Protein AF-A0A1Z7M5C6-F1 (afdb_monomer_lite)

Structure (mmCIF, N/CA/C/O backbone):
data_AF-A0A1Z7M5C6-F1
#
_entry.id   AF-A0A1Z7M5C6-F1
#
loop_
_atom_site.group_PDB
_atom_site.id
_atom_site.type_symbol
_atom_site.label_atom_id
_atom_site.label_alt_id
_atom_site.label_comp_id
_atom_site.label_asym_id
_atom_site.label_entity_id
_atom_site.label_seq_i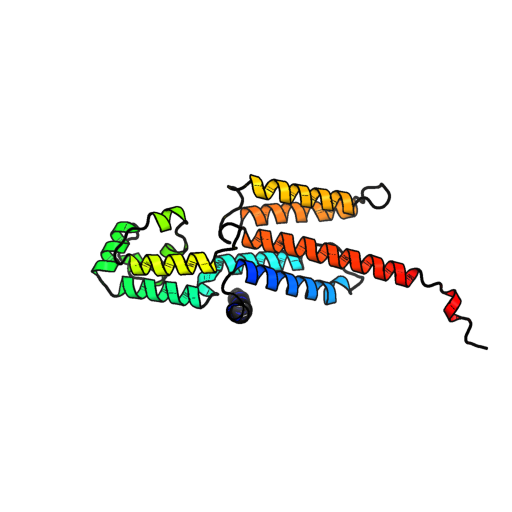d
_atom_site.pdbx_PDB_ins_code
_atom_site.Cartn_x
_atom_site.Cartn_y
_atom_site.Cartn_z
_atom_site.occupancy
_atom_site.B_iso_or_equiv
_atom_site.auth_seq_id
_atom_site.auth_comp_id
_atom_site.auth_asym_id
_atom_site.auth_atom_id
_atom_site.pdbx_PDB_model_num
ATOM 1 N N . MET A 1 1 ? 11.442 -13.466 10.222 1.00 58.78 1 MET A N 1
ATOM 2 C CA . MET A 1 1 ? 10.330 -12.507 10.420 1.00 58.78 1 MET A CA 1
ATOM 3 C C . MET A 1 1 ? 9.892 -11.900 9.091 1.00 58.78 1 MET A C 1
ATOM 5 O O . MET A 1 1 ? 8.740 -12.086 8.747 1.00 58.78 1 MET A O 1
ATOM 9 N N . VAL A 1 2 ? 10.805 -11.306 8.309 1.00 63.78 2 VAL A N 1
ATOM 10 C CA . VAL A 1 2 ? 10.559 -10.795 6.938 1.00 63.78 2 VAL A CA 1
ATOM 11 C C . VAL A 1 2 ? 9.878 -11.822 6.018 1.00 63.78 2 VAL A C 1
ATOM 13 O O . VAL A 1 2 ? 8.762 -11.578 5.585 1.00 63.78 2 VAL A O 1
ATOM 16 N N . ALA A 1 3 ? 10.446 -13.025 5.866 1.00 71.06 3 ALA A N 1
ATOM 17 C CA . ALA A 1 3 ? 9.867 -14.068 5.005 1.00 71.06 3 ALA A CA 1
ATOM 18 C C . ALA A 1 3 ? 8.433 -14.492 5.388 1.00 71.06 3 ALA A C 1
ATOM 20 O O . ALA A 1 3 ? 7.642 -14.849 4.526 1.00 71.06 3 ALA A O 1
ATOM 21 N N . ALA A 1 4 ? 8.075 -14.431 6.676 1.00 71.00 4 ALA A N 1
ATOM 22 C CA . ALA A 1 4 ? 6.722 -14.760 7.125 1.00 71.00 4 ALA A CA 1
ATOM 23 C C . ALA A 1 4 ? 5.718 -13.638 6.806 1.00 71.00 4 ALA A C 1
ATOM 25 O O . ALA A 1 4 ? 4.553 -13.917 6.537 1.00 71.00 4 ALA A O 1
ATOM 26 N N . LEU A 1 5 ? 6.165 -12.376 6.829 1.00 69.06 5 LEU A N 1
ATOM 27 C CA . LEU A 1 5 ? 5.345 -11.227 6.436 1.00 69.06 5 LEU A CA 1
ATOM 28 C C . LEU A 1 5 ? 5.143 -11.196 4.919 1.00 69.06 5 LEU A C 1
ATOM 30 O O . LEU A 1 5 ? 4.030 -10.910 4.485 1.00 69.06 5 LEU A O 1
ATOM 34 N N . ASP A 1 6 ? 6.185 -11.537 4.154 1.00 72.00 6 ASP A N 1
ATOM 35 C CA . ASP A 1 6 ? 6.122 -11.697 2.698 1.00 72.00 6 ASP A CA 1
ATOM 36 C C . ASP A 1 6 ? 5.131 -12.820 2.332 1.00 72.00 6 ASP A C 1
ATOM 38 O O . ASP A 1 6 ? 4.156 -12.571 1.630 1.00 72.00 6 ASP A O 1
ATOM 42 N N . GLN A 1 7 ? 5.276 -14.014 2.923 1.00 75.94 7 GLN A N 1
ATOM 43 C CA . GLN A 1 7 ? 4.388 -15.157 2.666 1.00 75.94 7 GLN A CA 1
ATOM 44 C C . GLN A 1 7 ? 2.920 -14.880 3.043 1.00 75.94 7 GLN A C 1
ATOM 46 O O . GLN A 1 7 ? 1.995 -15.303 2.342 1.00 75.94 7 GLN A O 1
ATOM 51 N N . ALA A 1 8 ? 2.682 -14.162 4.147 1.00 72.25 8 ALA A N 1
ATOM 52 C CA . ALA A 1 8 ? 1.339 -13.740 4.540 1.00 72.25 8 ALA A CA 1
ATOM 53 C C . ALA A 1 8 ? 0.750 -12.717 3.556 1.00 72.25 8 ALA A C 1
ATOM 55 O O . ALA A 1 8 ? -0.442 -12.775 3.250 1.00 72.25 8 ALA A O 1
ATOM 56 N N . GLY A 1 9 ? 1.577 -11.797 3.051 1.00 70.75 9 GLY A N 1
ATOM 57 C CA . GLY A 1 9 ? 1.195 -10.841 2.015 1.00 70.75 9 GLY A CA 1
ATOM 58 C C . GLY A 1 9 ? 0.806 -11.548 0.723 1.00 70.75 9 GLY A C 1
ATOM 59 O O . GLY A 1 9 ? -0.280 -11.304 0.206 1.00 70.75 9 GLY A O 1
ATOM 60 N N . GLU A 1 10 ? 1.647 -12.471 0.254 1.00 76.69 10 GLU A N 1
ATOM 61 C CA . GLU A 1 10 ? 1.431 -13.239 -0.978 1.00 76.69 10 GLU A CA 1
ATOM 62 C C . GLU A 1 10 ? 0.153 -14.070 -0.897 1.00 76.69 10 GLU A C 1
ATOM 64 O O . GLU A 1 10 ? -0.664 -14.047 -1.812 1.00 76.69 10 GLU A O 1
ATOM 69 N N . SER A 1 11 ? -0.074 -14.747 0.231 1.00 77.38 11 SER A N 1
ATOM 70 C CA . SER A 1 11 ? -1.271 -15.571 0.423 1.00 77.38 11 SER A CA 1
ATOM 71 C C . SER A 1 11 ? -2.549 -14.723 0.439 1.00 77.38 11 SER A C 1
ATOM 73 O O . SER A 1 11 ? -3.537 -15.062 -0.211 1.00 77.38 11 SER A O 1
ATOM 75 N N . CYS A 1 12 ? -2.543 -13.600 1.164 1.00 74.75 12 CYS A N 1
ATOM 76 C CA . CYS A 1 12 ? -3.706 -12.718 1.270 1.00 74.75 12 CYS A CA 1
ATOM 77 C C . CYS A 1 12 ? -4.007 -11.996 -0.047 1.00 74.75 12 CYS A C 1
ATOM 79 O O . CYS A 1 12 ? -5.161 -11.952 -0.475 1.00 74.75 12 CYS A O 1
ATOM 81 N N . LEU A 1 13 ? -2.985 -11.432 -0.694 1.00 73.06 13 LEU A N 1
ATOM 82 C CA . LEU A 1 13 ? -3.157 -10.715 -1.955 1.00 73.06 13 LEU A CA 1
ATOM 83 C C . LEU A 1 13 ? -3.397 -11.667 -3.125 1.00 73.06 13 LEU A C 1
ATOM 85 O O . LEU A 1 13 ? -4.175 -11.321 -4.003 1.00 73.06 13 LEU A O 1
ATOM 89 N N . GLY A 1 14 ? -2.829 -12.874 -3.115 1.00 71.19 14 GLY A N 1
ATOM 90 C CA . GLY A 1 14 ? -3.122 -13.916 -4.099 1.00 71.19 14 GLY A CA 1
ATOM 91 C C . GLY A 1 14 ? -4.578 -14.384 -4.045 1.00 71.19 14 GLY A C 1
ATOM 92 O O . GLY A 1 14 ? -5.222 -14.540 -5.075 1.00 71.19 14 GLY A O 1
ATOM 93 N N . LEU A 1 15 ? -5.160 -14.523 -2.850 1.00 73.31 15 LEU A N 1
ATOM 94 C CA . LEU A 1 15 ? -6.591 -14.827 -2.723 1.00 73.31 15 LEU A CA 1
ATOM 95 C C . LEU A 1 15 ? -7.476 -13.666 -3.202 1.00 73.31 15 LEU A C 1
ATOM 97 O O . LEU A 1 15 ? -8.520 -13.892 -3.813 1.00 73.31 15 LEU A O 1
ATOM 101 N N . LEU A 1 16 ? -7.070 -12.423 -2.930 1.00 72.44 16 LEU A N 1
ATOM 102 C CA . LEU A 1 16 ? -7.837 -11.231 -3.298 1.00 72.44 16 LEU A CA 1
ATOM 103 C C . LEU A 1 16 ? -7.642 -10.803 -4.759 1.00 72.44 16 LEU A C 1
ATOM 105 O O . LEU A 1 16 ? -8.538 -10.160 -5.309 1.00 72.44 16 LEU A O 1
ATOM 109 N N . SER A 1 17 ? -6.539 -11.178 -5.410 1.00 67.25 17 SER A N 1
ATOM 110 C CA . SER A 1 17 ? -6.277 -10.897 -6.829 1.00 67.25 17 SER A CA 1
ATOM 111 C C . SER A 1 17 ? -7.255 -11.630 -7.749 1.00 67.25 17 SER A C 1
ATOM 113 O O . SER A 1 17 ? -7.601 -11.114 -8.807 1.00 67.25 17 SER A O 1
ATOM 115 N N . HIS A 1 18 ? -7.811 -12.764 -7.305 1.00 67.19 18 HIS A N 1
ATOM 116 C CA . HIS A 1 18 ? -8.921 -13.438 -7.987 1.00 67.19 18 HIS A CA 1
ATOM 117 C C . HIS A 1 18 ? -10.231 -12.633 -7.980 1.00 67.19 18 HIS A C 1
ATOM 119 O O . HIS A 1 18 ? -11.113 -12.896 -8.796 1.00 67.19 18 HIS A O 1
ATOM 125 N N . ILE A 1 19 ? -10.379 -11.676 -7.058 1.00 65.00 19 ILE A N 1
ATOM 126 C CA . ILE A 1 19 ? -11.598 -10.874 -6.878 1.00 65.00 19 ILE A CA 1
ATOM 127 C C . ILE A 1 19 ? -11.414 -9.467 -7.460 1.00 65.00 19 ILE A C 1
ATOM 129 O O . ILE A 1 19 ? -12.328 -8.919 -8.073 1.00 65.00 19 ILE A O 1
ATOM 133 N N . THR A 1 20 ? -10.245 -8.856 -7.259 1.00 67.88 20 THR A N 1
ATOM 134 C CA . THR A 1 20 ? -9.936 -7.497 -7.718 1.00 67.88 20 THR A CA 1
ATOM 135 C C . THR A 1 20 ? -8.435 -7.314 -7.916 1.00 67.88 20 THR A C 1
ATOM 137 O O . THR A 1 20 ? -7.653 -7.645 -7.034 1.00 67.88 20 THR A O 1
ATOM 140 N N . ASP A 1 21 ? -8.021 -6.698 -9.023 1.00 68.62 21 ASP A N 1
ATOM 141 C CA . ASP A 1 21 ? -6.619 -6.305 -9.245 1.00 68.62 21 ASP A CA 1
ATOM 142 C C . ASP A 1 21 ? -6.260 -4.963 -8.582 1.00 68.62 21 ASP A C 1
ATOM 144 O O . ASP A 1 21 ? -5.101 -4.558 -8.555 1.00 68.62 21 ASP A O 1
ATOM 148 N N . ARG A 1 22 ? -7.256 -4.224 -8.073 1.00 76.31 22 ARG A N 1
ATOM 149 C CA . ARG A 1 22 ? -7.035 -2.895 -7.489 1.00 76.31 22 ARG A CA 1
ATOM 150 C C . ARG A 1 22 ? -6.585 -3.013 -6.042 1.00 76.31 22 ARG A C 1
ATOM 152 O O . ARG A 1 22 ? -7.400 -3.328 -5.169 1.00 76.31 22 ARG A O 1
ATOM 159 N N . MET A 1 23 ? -5.335 -2.643 -5.776 1.00 76.62 23 MET A N 1
ATOM 160 C CA . MET A 1 23 ? -4.721 -2.705 -4.445 1.00 76.62 23 MET A CA 1
ATOM 161 C C . MET A 1 23 ? -5.501 -1.931 -3.381 1.00 76.62 23 MET A C 1
ATOM 163 O O . MET A 1 23 ? -5.653 -2.413 -2.264 1.00 76.62 23 MET A O 1
ATOM 167 N N . GLY A 1 24 ? -6.074 -0.769 -3.714 1.00 75.38 24 GLY A N 1
ATOM 168 C CA . GLY A 1 24 ? -6.905 -0.020 -2.761 1.00 75.38 24 GLY A CA 1
ATOM 169 C C . GLY A 1 24 ? -8.134 -0.797 -2.282 1.00 75.38 24 GLY A C 1
ATOM 170 O O . GLY A 1 24 ? -8.492 -0.732 -1.107 1.00 75.38 24 GLY A O 1
ATOM 171 N N . LEU A 1 25 ? -8.758 -1.572 -3.174 1.00 78.75 25 LEU A N 1
ATOM 172 C CA . LEU A 1 25 ? -9.922 -2.389 -2.831 1.00 78.75 25 LEU A CA 1
ATOM 173 C C . LEU A 1 25 ? -9.504 -3.639 -2.051 1.00 78.75 25 LEU A C 1
ATOM 175 O O . LEU A 1 25 ? -10.176 -4.001 -1.090 1.00 78.75 25 LEU A O 1
ATOM 179 N N . GLN A 1 26 ? -8.368 -4.245 -2.408 1.00 82.12 26 GLN A N 1
ATOM 180 C CA . GLN A 1 26 ? -7.785 -5.348 -1.642 1.00 82.12 26 GLN A CA 1
ATOM 181 C C . GLN A 1 26 ? -7.469 -4.916 -0.202 1.00 82.12 26 GLN A C 1
ATOM 183 O O . GLN A 1 26 ? -7.877 -5.597 0.736 1.00 82.12 26 GLN A O 1
ATOM 188 N N . ILE A 1 27 ? -6.836 -3.748 -0.017 1.00 83.69 27 ILE A N 1
ATOM 189 C CA . ILE A 1 27 ? -6.571 -3.163 1.306 1.00 83.69 27 ILE A CA 1
ATOM 190 C C . ILE A 1 27 ? -7.885 -2.948 2.062 1.00 83.69 27 ILE A C 1
ATOM 192 O O . ILE A 1 27 ? -8.003 -3.396 3.196 1.00 83.69 27 ILE A O 1
ATOM 196 N N . ALA A 1 28 ? -8.898 -2.336 1.439 1.00 81.62 28 ALA A N 1
ATOM 197 C CA . ALA A 1 28 ? -10.180 -2.081 2.096 1.00 81.62 28 ALA A CA 1
ATOM 198 C C . ALA A 1 28 ? -10.887 -3.368 2.566 1.00 81.62 28 ALA A C 1
ATOM 200 O O . ALA A 1 28 ? -11.373 -3.426 3.698 1.00 81.62 28 ALA A O 1
ATOM 201 N N . VAL A 1 29 ? -10.917 -4.412 1.728 1.00 84.75 29 VAL A N 1
ATOM 202 C CA . VAL A 1 29 ? -11.501 -5.717 2.081 1.00 84.75 29 VAL A CA 1
ATOM 203 C C . VAL A 1 29 ? -10.716 -6.369 3.216 1.00 84.75 29 VAL A C 1
ATOM 205 O O . VAL A 1 29 ? -11.310 -6.823 4.195 1.00 84.75 29 VAL A O 1
ATOM 208 N N . LEU A 1 30 ? -9.386 -6.372 3.124 1.00 86.31 30 LEU A N 1
ATOM 209 C CA . LEU A 1 30 ? -8.523 -6.955 4.144 1.00 86.31 30 LEU A CA 1
ATOM 210 C C . LEU A 1 30 ? -8.693 -6.243 5.495 1.00 86.31 30 LEU A C 1
ATOM 212 O O . LEU A 1 30 ? -8.835 -6.894 6.530 1.00 86.31 30 LEU A O 1
ATOM 216 N N . THR A 1 31 ? -8.751 -4.911 5.478 1.00 86.12 31 THR A N 1
ATOM 217 C CA . THR A 1 31 ? -9.026 -4.086 6.654 1.00 86.12 31 THR A CA 1
ATOM 218 C C . THR A 1 31 ? -10.385 -4.414 7.272 1.00 86.12 31 THR A C 1
ATOM 220 O O . THR A 1 31 ? -10.480 -4.540 8.493 1.00 86.12 31 THR A O 1
ATOM 223 N N . ALA A 1 32 ? -11.431 -4.597 6.460 1.00 84.69 32 ALA A N 1
ATOM 224 C CA . ALA A 1 32 ? -12.764 -4.932 6.956 1.00 84.69 32 ALA A CA 1
ATOM 225 C C . ALA A 1 32 ? -12.808 -6.309 7.638 1.00 84.69 32 ALA A C 1
ATOM 227 O O . ALA A 1 32 ? -13.352 -6.441 8.737 1.00 84.69 32 ALA A O 1
ATOM 228 N N . VAL A 1 33 ? -12.187 -7.322 7.023 1.00 86.62 33 VAL A N 1
ATOM 229 C CA . VAL A 1 33 ? -12.071 -8.671 7.602 1.00 86.62 33 VAL A CA 1
ATOM 230 C C . VAL A 1 33 ? -11.269 -8.630 8.901 1.00 86.62 33 VAL A C 1
ATOM 232 O O . VAL A 1 33 ? -11.681 -9.214 9.905 1.00 86.62 33 VAL A O 1
ATOM 235 N N . PHE A 1 34 ? -10.155 -7.900 8.920 1.00 87.19 34 PHE A N 1
ATOM 236 C CA . PHE A 1 34 ? -9.329 -7.759 10.112 1.00 87.19 34 PHE A CA 1
ATOM 237 C C . PHE A 1 34 ? -10.079 -7.066 11.260 1.00 87.19 34 PHE A C 1
ATOM 239 O O . PHE A 1 34 ? -10.097 -7.582 12.378 1.00 87.19 34 PHE A O 1
ATOM 246 N N . ALA A 1 35 ? -10.763 -5.950 10.988 1.00 83.31 35 ALA A N 1
ATOM 247 C CA . ALA A 1 35 ? -11.569 -5.244 11.984 1.00 83.31 35 ALA A CA 1
ATOM 248 C C . ALA A 1 35 ? -12.662 -6.150 12.576 1.00 83.31 35 ALA A C 1
ATOM 250 O O . ALA A 1 35 ? -12.885 -6.157 13.791 1.00 83.31 35 ALA A O 1
ATOM 251 N N . LEU A 1 36 ? -13.303 -6.975 11.739 1.00 85.12 36 LEU A N 1
ATOM 252 C CA . LEU A 1 36 ? -14.275 -7.967 12.192 1.00 85.12 36 LEU A CA 1
ATOM 253 C C . LEU A 1 36 ? -13.630 -8.990 13.141 1.00 85.12 36 LEU A C 1
ATOM 255 O O . LEU A 1 36 ? -14.166 -9.234 14.224 1.00 85.12 36 LEU A O 1
ATOM 259 N N . LEU A 1 37 ? -12.465 -9.544 12.795 1.00 85.38 37 LEU A N 1
ATOM 260 C CA . LEU A 1 37 ? -11.748 -10.507 13.640 1.00 85.38 37 LEU A CA 1
ATOM 261 C C . LEU A 1 37 ? -11.344 -9.909 14.992 1.00 85.38 37 LEU A C 1
ATOM 263 O O . LEU A 1 37 ? -11.552 -10.544 16.032 1.00 85.38 37 LEU A O 1
ATOM 267 N N . VAL A 1 38 ? -10.825 -8.678 15.001 1.00 83.75 38 VAL A N 1
ATOM 268 C CA . VAL A 1 38 ? -10.497 -7.942 16.233 1.00 83.75 38 VAL A CA 1
ATOM 269 C C . VAL A 1 38 ? -11.751 -7.749 17.091 1.00 83.75 38 VAL A C 1
ATOM 271 O O . VAL A 1 38 ? -11.715 -7.982 18.304 1.00 83.75 38 VAL A O 1
ATOM 274 N N . SER A 1 39 ? -12.887 -7.412 16.473 1.00 79.12 39 SER A N 1
ATOM 275 C CA . SER A 1 39 ? -14.152 -7.222 17.191 1.00 79.12 39 SER A CA 1
ATOM 276 C C . SER A 1 39 ? -14.671 -8.502 17.862 1.00 79.12 39 SER A C 1
ATOM 278 O O . SER A 1 39 ? -15.148 -8.463 19.005 1.00 79.12 39 SER A O 1
ATOM 280 N N . LEU A 1 40 ? -14.525 -9.646 17.185 1.00 81.12 40 LEU A N 1
ATOM 281 C CA . LEU A 1 40 ? -14.993 -10.949 17.656 1.00 81.12 40 LEU A CA 1
ATOM 282 C C . LEU A 1 40 ? -14.100 -11.528 18.763 1.00 81.12 40 LEU A C 1
ATOM 284 O O . LEU A 1 40 ? -14.606 -12.217 19.655 1.00 81.12 40 LEU A O 1
ATOM 288 N N . THR A 1 41 ? -12.799 -11.228 18.730 1.00 80.50 41 THR A N 1
ATOM 289 C CA . THR A 1 41 ? -11.783 -11.790 19.636 1.00 80.50 41 THR A CA 1
ATOM 290 C C . THR A 1 41 ? -11.431 -10.832 20.779 1.00 80.50 41 THR A C 1
ATOM 292 O O . THR A 1 41 ? -11.886 -11.009 21.911 1.00 80.50 41 THR A O 1
ATOM 295 N N . LEU A 1 42 ? -10.651 -9.789 20.485 1.00 71.56 42 LEU A N 1
ATOM 296 C CA . LEU A 1 42 ? -10.031 -8.871 21.443 1.00 71.56 42 LEU A CA 1
ATOM 297 C C . LEU A 1 42 ? -11.062 -8.082 22.243 1.00 71.56 42 LEU A C 1
ATOM 299 O O . LEU A 1 42 ? -11.002 -8.051 23.472 1.00 71.56 42 LEU A O 1
ATOM 303 N N . TYR A 1 43 ? -12.065 -7.507 21.578 1.00 69.62 43 TYR A N 1
ATOM 304 C CA . TYR A 1 43 ? -13.075 -6.709 22.279 1.00 69.62 43 TYR A CA 1
ATOM 305 C C . TYR A 1 43 ? -14.032 -7.545 23.133 1.00 69.62 43 TYR A C 1
ATOM 307 O O . TYR A 1 43 ? -14.795 -6.988 23.931 1.00 69.62 43 TYR A O 1
ATOM 315 N N . ARG A 1 44 ? -14.000 -8.882 23.006 1.00 68.88 44 ARG A N 1
ATOM 316 C CA . ARG A 1 44 ? -14.770 -9.804 23.852 1.00 68.88 44 ARG A CA 1
ATOM 317 C C . ARG A 1 44 ? -14.150 -10.028 25.221 1.00 68.88 44 ARG A C 1
ATOM 319 O O . ARG A 1 44 ? -14.868 -10.398 26.148 1.00 68.88 44 ARG A O 1
ATOM 326 N N . ILE A 1 45 ? -12.864 -9.743 25.362 1.00 70.38 45 ILE A N 1
ATOM 327 C CA . ILE A 1 45 ? -12.128 -9.946 26.598 1.00 70.38 45 ILE A CA 1
ATOM 328 C C . ILE A 1 45 ? -12.257 -8.674 27.459 1.00 70.38 45 ILE A C 1
ATOM 330 O O . ILE A 1 45 ? -11.793 -7.608 27.058 1.00 70.38 45 ILE A O 1
ATOM 334 N N . PRO A 1 46 ? -12.850 -8.749 28.666 1.00 61.28 46 PRO A N 1
ATOM 335 C CA . PRO A 1 46 ? -13.125 -7.574 29.503 1.00 61.28 46 PRO A CA 1
ATOM 336 C C . PRO A 1 46 ? -11.866 -6.869 30.034 1.00 61.28 46 PRO A C 1
ATOM 338 O O . PRO A 1 46 ? -11.966 -5.764 30.555 1.00 61.28 46 PRO A O 1
ATOM 341 N N . ARG A 1 47 ? -10.695 -7.505 29.912 1.00 61.97 47 ARG A N 1
ATOM 342 C CA . ARG A 1 47 ? -9.414 -7.018 30.439 1.00 61.97 47 ARG A CA 1
ATOM 343 C C . ARG A 1 47 ? -8.692 -6.043 29.503 1.00 61.97 47 ARG A C 1
ATOM 345 O O . ARG A 1 47 ? -7.812 -5.327 29.970 1.00 61.97 47 ARG A O 1
ATOM 352 N N . TYR A 1 48 ? -9.037 -6.012 28.214 1.00 60.47 48 TYR A N 1
ATOM 353 C CA . TYR A 1 48 ? -8.375 -5.133 27.249 1.00 60.47 48 TYR A CA 1
ATOM 354 C C . TYR A 1 48 ? -9.090 -3.783 27.117 1.00 60.47 48 TYR A C 1
ATOM 356 O O . TYR A 1 48 ? -10.323 -3.725 27.196 1.00 60.47 48 TYR A O 1
ATOM 364 N N . PRO A 1 49 ? -8.335 -2.687 26.904 1.00 59.81 49 PRO A N 1
ATOM 365 C CA . PRO A 1 49 ? -8.921 -1.375 26.681 1.00 59.81 49 PRO A CA 1
ATOM 366 C C . PRO A 1 49 ? -9.791 -1.397 25.419 1.00 59.81 49 PRO A C 1
ATOM 368 O O . PRO A 1 49 ? -9.348 -1.773 24.336 1.00 59.81 49 PRO A O 1
ATOM 371 N N . LYS A 1 50 ? -11.051 -0.983 25.571 1.00 67.19 50 LYS A N 1
ATOM 372 C CA . LYS A 1 50 ? -12.033 -0.855 24.485 1.00 67.19 50 LYS A CA 1
ATOM 373 C C . LYS A 1 50 ? -11.850 0.481 23.764 1.00 67.19 50 LYS A C 1
ATOM 375 O O . LYS A 1 50 ? -12.721 1.345 23.832 1.00 67.19 50 LYS A O 1
ATOM 380 N N . ALA A 1 51 ? -10.684 0.663 23.158 1.00 67.50 51 ALA A N 1
ATOM 381 C CA . ALA A 1 51 ? -10.373 1.813 22.323 1.00 67.50 51 ALA A CA 1
ATOM 382 C C . ALA A 1 51 ? -10.238 1.357 20.868 1.00 67.50 51 ALA A C 1
ATOM 384 O O . ALA A 1 51 ? -9.687 0.284 20.600 1.00 67.50 51 ALA A O 1
ATOM 385 N N . ALA A 1 52 ? -10.754 2.171 19.950 1.00 69.38 52 ALA A N 1
ATOM 386 C CA . ALA A 1 52 ? -10.469 2.017 18.531 1.00 69.38 52 ALA A CA 1
ATOM 387 C C . ALA A 1 52 ? -8.983 2.295 18.273 1.00 69.38 52 ALA A C 1
ATOM 389 O O . ALA A 1 52 ? -8.350 3.025 19.033 1.00 69.38 52 ALA A O 1
ATOM 390 N N . LEU A 1 53 ? -8.447 1.720 17.203 1.00 72.25 53 LEU A N 1
ATOM 391 C CA . LEU A 1 53 ? -7.059 1.816 16.776 1.00 72.25 53 LEU A CA 1
ATOM 392 C C . LEU A 1 53 ? -6.067 1.395 17.872 1.00 72.25 53 LEU A C 1
ATOM 394 O O . LEU A 1 53 ? -5.172 2.144 18.267 1.00 72.25 53 LEU A O 1
ATOM 398 N N . GLY A 1 54 ? -6.250 0.183 18.395 1.00 79.00 54 GLY A N 1
ATOM 399 C CA . GLY A 1 54 ? -5.346 -0.388 19.391 1.00 79.00 54 GLY A CA 1
ATOM 400 C C . GLY A 1 54 ? -3.965 -0.754 18.819 1.00 79.00 54 GLY A C 1
ATOM 401 O O . GLY A 1 54 ? -3.756 -0.714 17.606 1.00 79.00 54 GLY A O 1
ATOM 402 N N . PRO A 1 55 ? -3.021 -1.204 19.668 1.00 80.62 55 PRO A N 1
ATOM 403 C CA . PRO A 1 55 ? -1.675 -1.596 19.235 1.00 80.62 55 PRO A CA 1
ATOM 404 C C . PRO A 1 55 ? -1.670 -2.675 18.142 1.00 80.62 55 PRO A C 1
ATOM 406 O O . PRO A 1 55 ? -0.834 -2.653 17.246 1.00 80.62 55 PRO A O 1
ATOM 409 N N . VAL A 1 56 ? -2.631 -3.603 18.194 1.00 84.44 56 VAL A N 1
ATOM 410 C CA . VAL A 1 56 ? -2.785 -4.679 17.201 1.00 84.44 56 VAL A CA 1
ATOM 411 C C . VAL A 1 56 ? -3.215 -4.109 15.843 1.00 84.44 56 VAL A C 1
ATOM 413 O O . VAL A 1 56 ? -2.665 -4.489 14.813 1.00 84.44 56 VAL A O 1
ATOM 416 N N . SER A 1 57 ? -4.134 -3.143 15.839 1.00 84.25 57 SER A N 1
ATOM 417 C CA . SER A 1 57 ? -4.606 -2.448 14.636 1.00 84.25 57 SER A CA 1
ATOM 418 C C . SER A 1 57 ? -3.515 -1.555 14.032 1.00 84.25 57 SER A C 1
ATOM 420 O O . SER A 1 57 ? -3.344 -1.526 12.815 1.00 84.25 57 SER A O 1
ATOM 422 N N . MET A 1 58 ? -2.713 -0.889 14.873 1.00 85.00 58 MET A N 1
ATOM 423 C CA . MET A 1 58 ? -1.528 -0.139 14.433 1.00 85.00 58 MET A CA 1
ATOM 424 C C . MET A 1 58 ? -0.472 -1.059 13.802 1.00 85.00 58 MET A C 1
ATOM 426 O O . MET A 1 58 ? 0.066 -0.739 12.744 1.00 85.00 58 MET A O 1
ATOM 430 N N . ALA A 1 59 ? -0.204 -2.223 14.405 1.00 86.94 59 ALA A N 1
ATOM 431 C CA . ALA A 1 59 ? 0.727 -3.207 13.851 1.00 86.94 59 ALA A CA 1
ATOM 432 C C . ALA A 1 59 ? 0.260 -3.737 12.486 1.00 86.94 59 ALA A C 1
ATOM 434 O O . ALA A 1 59 ? 1.067 -3.869 11.567 1.00 86.94 59 ALA A O 1
ATOM 435 N N . PHE A 1 60 ? -1.043 -3.976 12.323 1.00 86.44 60 PHE A N 1
ATOM 436 C CA . PHE A 1 60 ? -1.617 -4.358 11.035 1.00 86.44 60 PHE A CA 1
ATOM 437 C C . PHE A 1 60 ? -1.467 -3.254 9.981 1.00 86.44 60 PHE A C 1
ATOM 439 O O . PHE A 1 60 ? -1.066 -3.543 8.859 1.00 86.44 60 PHE A O 1
ATOM 446 N N . ALA A 1 61 ? -1.698 -1.986 10.334 1.00 86.50 61 ALA A N 1
ATOM 447 C CA . ALA A 1 61 ? -1.483 -0.871 9.411 1.00 86.50 61 ALA A CA 1
ATOM 448 C C . ALA A 1 61 ? -0.013 -0.743 8.963 1.00 86.50 61 ALA A C 1
ATOM 450 O O . ALA A 1 61 ? 0.249 -0.479 7.791 1.00 86.50 61 ALA A O 1
ATOM 451 N N . LEU A 1 62 ? 0.949 -0.982 9.864 1.00 86.81 62 LEU A N 1
ATOM 452 C CA . LEU A 1 62 ? 2.375 -1.041 9.512 1.00 86.81 62 LEU A CA 1
ATOM 453 C C . LEU A 1 62 ? 2.696 -2.226 8.592 1.00 86.81 62 LEU A C 1
ATOM 455 O O . LEU A 1 62 ? 3.501 -2.094 7.675 1.00 86.81 62 LEU A O 1
ATOM 459 N N . TRP A 1 63 ? 2.050 -3.374 8.796 1.00 87.31 63 TRP A N 1
ATOM 460 C CA . TRP A 1 63 ? 2.184 -4.505 7.881 1.00 87.31 63 TRP A CA 1
ATOM 461 C C . TRP A 1 63 ? 1.571 -4.209 6.503 1.00 87.31 63 TRP A C 1
ATOM 463 O O . TRP A 1 63 ? 2.178 -4.538 5.490 1.00 87.31 63 TRP A O 1
ATOM 473 N N . VAL A 1 64 ? 0.431 -3.512 6.430 1.00 84.81 64 VAL A N 1
ATOM 474 C CA . VAL A 1 64 ? -0.131 -3.049 5.148 1.00 84.81 64 VAL A CA 1
ATOM 475 C C . VAL A 1 64 ? 0.844 -2.107 4.441 1.00 84.81 64 VAL A C 1
ATOM 477 O O . VAL A 1 64 ? 1.073 -2.267 3.246 1.00 84.81 64 VAL A O 1
ATOM 480 N N . GLN A 1 65 ? 1.473 -1.176 5.164 1.00 85.38 65 GLN A N 1
ATOM 481 C CA . GLN A 1 65 ? 2.516 -0.316 4.599 1.00 85.38 65 GLN A CA 1
ATOM 482 C C . GLN A 1 65 ? 3.682 -1.127 4.027 1.00 85.38 65 GLN A C 1
ATOM 484 O O . GLN A 1 65 ? 4.126 -0.872 2.911 1.00 85.38 65 GLN A O 1
ATOM 489 N N . TYR A 1 66 ? 4.141 -2.132 4.767 1.00 83.38 66 TYR A N 1
ATOM 490 C CA . TYR A 1 66 ? 5.194 -3.032 4.315 1.00 83.38 66 TYR A CA 1
ATOM 491 C C . TYR A 1 66 ? 4.818 -3.770 3.018 1.00 83.38 66 TYR A C 1
ATOM 493 O O . TYR A 1 66 ? 5.617 -3.842 2.085 1.00 83.38 66 TYR A O 1
ATOM 501 N N . VAL A 1 67 ? 3.582 -4.268 2.927 1.00 81.56 67 VAL A N 1
ATOM 502 C CA . VAL A 1 67 ? 3.058 -4.927 1.721 1.00 81.56 67 VAL A CA 1
ATOM 503 C C . VAL A 1 67 ? 2.947 -3.951 0.545 1.00 81.56 67 VAL A C 1
ATOM 505 O O . VAL A 1 67 ? 3.218 -4.338 -0.588 1.00 81.56 67 VAL A O 1
ATOM 508 N N . ILE A 1 68 ? 2.598 -2.685 0.791 1.00 79.88 68 ILE A N 1
ATOM 509 C CA . ILE A 1 68 ? 2.575 -1.639 -0.243 1.00 79.88 68 ILE A CA 1
ATOM 510 C C . ILE A 1 68 ? 3.990 -1.376 -0.770 1.00 79.88 68 ILE A C 1
ATOM 512 O O . ILE A 1 68 ? 4.190 -1.379 -1.980 1.00 79.88 68 ILE A O 1
ATOM 516 N N . GLU A 1 69 ? 4.981 -1.210 0.106 1.00 78.88 69 GLU A N 1
ATOM 517 C CA . GLU A 1 69 ? 6.380 -0.989 -0.300 1.00 78.88 69 GLU A CA 1
ATOM 518 C C . GLU A 1 69 ? 6.953 -2.178 -1.087 1.00 78.88 69 GLU A C 1
ATOM 520 O O . GLU A 1 69 ? 7.775 -2.001 -1.986 1.00 78.88 69 GLU A O 1
ATOM 525 N N . ARG A 1 70 ? 6.487 -3.397 -0.788 1.00 74.44 70 ARG A N 1
ATOM 526 C CA . ARG A 1 70 ? 6.898 -4.641 -1.459 1.00 74.44 70 ARG A CA 1
ATOM 527 C C . ARG A 1 70 ? 5.905 -5.163 -2.489 1.00 74.44 70 ARG A C 1
ATOM 529 O O . ARG A 1 70 ? 6.040 -6.291 -2.961 1.00 74.44 70 ARG A O 1
ATOM 536 N N . MET A 1 71 ? 4.969 -4.334 -2.934 1.00 73.00 71 MET A N 1
ATOM 537 C CA . MET A 1 71 ? 3.943 -4.719 -3.901 1.00 73.00 71 MET A CA 1
ATOM 538 C C . MET A 1 71 ? 4.481 -5.417 -5.177 1.00 73.00 71 MET A C 1
ATOM 540 O O . MET A 1 71 ? 3.809 -6.341 -5.630 1.00 73.00 71 MET A O 1
ATOM 544 N N . PRO A 1 72 ? 5.664 -5.096 -5.760 1.00 65.81 72 PRO A N 1
ATOM 545 C CA . PRO A 1 72 ? 6.165 -5.801 -6.950 1.00 65.81 72 PRO A CA 1
ATOM 546 C C . PRO A 1 72 ? 6.753 -7.185 -6.664 1.00 65.81 72 PRO A C 1
ATOM 548 O O . PRO A 1 72 ? 6.997 -7.933 -7.606 1.00 65.81 72 PRO A O 1
ATOM 551 N N . MET A 1 73 ? 6.978 -7.533 -5.398 1.00 65.31 73 MET A N 1
ATOM 552 C CA . MET A 1 73 ? 7.324 -8.896 -4.980 1.00 65.31 73 MET A CA 1
ATOM 553 C C . MET A 1 73 ? 6.071 -9.695 -4.615 1.00 65.31 73 MET A C 1
ATOM 555 O O . MET A 1 73 ? 6.016 -10.887 -4.872 1.00 65.31 73 MET A O 1
ATOM 559 N N . VAL A 1 74 ? 5.048 -9.030 -4.070 1.00 64.94 74 VAL A N 1
ATOM 560 C CA . VAL A 1 74 ? 3.856 -9.699 -3.530 1.00 64.94 74 VAL A CA 1
ATOM 561 C C . VAL A 1 74 ? 2.731 -9.853 -4.569 1.00 64.94 74 VAL A C 1
ATOM 563 O O . VAL A 1 74 ? 1.928 -10.779 -4.485 1.00 64.94 74 VAL A O 1
ATOM 566 N N . HIS A 1 75 ? 2.646 -8.964 -5.565 1.00 72.00 75 HIS A N 1
ATOM 567 C CA . HIS A 1 75 ? 1.590 -8.997 -6.580 1.00 72.00 75 HIS A CA 1
ATOM 568 C C . HIS A 1 75 ? 2.064 -9.684 -7.869 1.00 72.00 75 HIS A C 1
ATOM 570 O O . HIS A 1 75 ? 2.720 -9.065 -8.709 1.00 72.00 75 HIS A O 1
ATOM 576 N N . GLU A 1 76 ? 1.646 -10.934 -8.078 1.00 72.25 76 GLU A N 1
ATOM 577 C CA . GLU A 1 76 ? 2.105 -11.812 -9.169 1.00 72.25 76 GLU A CA 1
ATOM 578 C C . GLU A 1 76 ? 2.045 -11.162 -10.561 1.00 72.25 76 GLU A C 1
ATOM 580 O O . GLU A 1 76 ? 3.034 -11.150 -11.287 1.00 72.25 76 GLU A O 1
ATOM 585 N N . ARG A 1 77 ? 0.920 -10.536 -10.934 1.00 75.19 77 ARG A N 1
ATOM 586 C CA . ARG A 1 77 ? 0.793 -9.890 -12.258 1.00 75.19 77 ARG A CA 1
ATOM 587 C C . ARG A 1 77 ? 1.745 -8.712 -12.452 1.00 75.19 77 ARG A C 1
ATOM 589 O O . ARG A 1 77 ? 2.217 -8.489 -13.563 1.00 75.19 77 ARG A O 1
ATOM 596 N N . MET A 1 78 ? 2.018 -7.955 -11.390 1.00 77.88 78 MET A N 1
ATOM 597 C CA . MET A 1 78 ? 2.937 -6.822 -11.461 1.00 77.88 78 MET A CA 1
ATOM 598 C C . MET A 1 78 ? 4.379 -7.314 -11.503 1.00 77.88 78 MET A C 1
ATOM 600 O O . MET A 1 78 ? 5.164 -6.809 -12.301 1.00 77.88 78 MET A O 1
ATOM 604 N N . HIS A 1 79 ? 4.692 -8.337 -10.705 1.00 81.19 79 HIS A N 1
ATOM 605 C CA . HIS A 1 79 ? 5.967 -9.036 -10.751 1.00 81.19 79 HIS A CA 1
ATOM 606 C C . HIS A 1 79 ? 6.250 -9.573 -12.158 1.00 81.19 79 HIS A C 1
ATOM 608 O O . HIS A 1 79 ? 7.278 -9.252 -12.744 1.00 81.19 79 HIS A O 1
ATOM 614 N N . LEU A 1 80 ? 5.297 -10.306 -12.743 1.00 81.56 80 LEU A N 1
ATOM 615 C CA . LEU A 1 80 ? 5.406 -10.877 -14.082 1.00 81.56 80 LEU A CA 1
ATOM 616 C C . LEU A 1 80 ? 5.580 -9.792 -15.150 1.00 81.56 80 LEU A C 1
ATOM 618 O O . LEU A 1 80 ? 6.448 -9.918 -16.011 1.00 81.56 80 LEU A O 1
ATOM 622 N N . ALA A 1 81 ? 4.792 -8.714 -15.095 1.00 79.94 81 ALA A N 1
ATOM 623 C CA . ALA A 1 81 ? 4.891 -7.618 -16.057 1.00 79.94 81 ALA A CA 1
ATOM 624 C C . ALA A 1 81 ? 6.260 -6.919 -15.992 1.00 79.94 81 ALA A C 1
ATOM 626 O O . ALA A 1 81 ? 6.864 -6.649 -17.034 1.00 79.94 81 ALA A O 1
ATOM 627 N N . LEU A 1 82 ? 6.775 -6.669 -14.784 1.00 82.00 82 LEU A N 1
ATOM 628 C CA . LEU A 1 82 ? 8.090 -6.061 -14.573 1.00 82.00 82 LEU A CA 1
ATOM 629 C C . LEU A 1 82 ? 9.224 -6.998 -14.990 1.00 82.00 82 LEU A C 1
ATOM 631 O O . LEU A 1 82 ? 10.112 -6.568 -15.718 1.00 82.00 82 LEU A O 1
ATOM 635 N N . ALA A 1 83 ? 9.171 -8.270 -14.591 1.00 83.50 83 ALA A N 1
ATOM 636 C CA . ALA A 1 83 ? 10.172 -9.273 -14.942 1.00 83.50 83 ALA A CA 1
ATOM 637 C C . ALA A 1 83 ? 10.227 -9.508 -16.457 1.00 83.50 83 ALA A C 1
ATOM 639 O O . ALA A 1 83 ? 11.307 -9.548 -17.039 1.00 83.50 83 ALA A O 1
ATOM 640 N N . THR A 1 84 ? 9.068 -9.582 -17.117 1.00 84.50 84 THR A N 1
ATOM 641 C CA . THR A 1 84 ? 8.984 -9.743 -18.577 1.00 84.50 84 THR A CA 1
ATOM 642 C C . THR A 1 84 ? 9.540 -8.516 -19.293 1.00 84.50 84 THR A C 1
ATOM 644 O O . THR A 1 84 ? 10.334 -8.649 -20.220 1.00 84.50 84 THR A O 1
ATOM 647 N N . THR A 1 85 ? 9.176 -7.311 -18.844 1.00 82.62 85 THR A N 1
ATOM 648 C CA . THR A 1 85 ? 9.673 -6.063 -19.443 1.00 82.62 85 THR A CA 1
ATOM 649 C C . THR A 1 85 ? 11.182 -5.921 -19.260 1.00 82.62 85 THR A C 1
ATOM 651 O O . THR A 1 85 ? 11.891 -5.631 -20.220 1.00 82.62 85 THR A O 1
ATOM 654 N N . ALA A 1 86 ? 11.688 -6.188 -18.055 1.00 83.50 86 ALA A N 1
ATOM 655 C CA . ALA A 1 86 ? 13.116 -6.168 -17.767 1.00 83.50 86 ALA A CA 1
ATOM 656 C C . ALA A 1 86 ? 13.879 -7.224 -18.581 1.00 83.50 86 ALA A C 1
ATOM 658 O O . ALA A 1 86 ? 14.928 -6.915 -19.140 1.00 83.50 86 ALA A O 1
ATOM 659 N N . GLY A 1 87 ? 13.325 -8.432 -18.718 1.00 83.25 87 GLY A N 1
ATOM 660 C CA . GLY A 1 87 ? 13.902 -9.496 -19.539 1.00 83.25 87 GLY A CA 1
ATOM 661 C C . GLY A 1 87 ? 13.973 -9.133 -21.024 1.00 83.25 87 GLY A C 1
ATOM 662 O O . GLY A 1 87 ? 14.998 -9.369 -21.656 1.00 83.25 87 GLY A O 1
ATOM 663 N N . ILE A 1 88 ? 12.935 -8.498 -21.579 1.00 84.44 88 ILE A N 1
ATOM 664 C CA . ILE A 1 88 ? 12.933 -8.029 -22.978 1.00 84.44 88 ILE A CA 1
ATOM 665 C C . ILE A 1 88 ? 13.980 -6.928 -23.199 1.00 84.44 88 ILE A C 1
ATOM 667 O O . ILE A 1 88 ? 14.673 -6.943 -24.214 1.00 84.44 88 ILE A O 1
ATOM 671 N N . ILE A 1 89 ? 14.114 -5.989 -22.256 1.00 83.56 89 ILE A N 1
ATOM 672 C CA . ILE A 1 89 ? 15.126 -4.922 -22.325 1.00 83.56 89 ILE A CA 1
ATOM 673 C C . ILE A 1 89 ? 16.533 -5.520 -22.271 1.00 83.56 89 ILE A C 1
ATOM 675 O O . ILE A 1 89 ? 17.388 -5.130 -23.055 1.00 83.56 89 ILE A O 1
ATOM 679 N N . GLN A 1 90 ? 16.765 -6.485 -21.380 1.00 84.69 90 GLN A N 1
ATOM 680 C CA . GLN A 1 90 ? 18.064 -7.138 -21.225 1.00 84.69 90 GLN A CA 1
ATOM 681 C C . GLN A 1 90 ? 18.433 -8.014 -22.434 1.00 84.69 90 GLN A C 1
ATOM 683 O O . GLN A 1 90 ? 19.605 -8.111 -22.784 1.00 84.69 90 GLN A O 1
ATOM 688 N N . ALA A 1 91 ? 17.450 -8.651 -23.074 1.00 85.31 91 ALA A N 1
ATOM 689 C CA . ALA A 1 91 ? 17.675 -9.566 -24.193 1.00 85.31 91 ALA A CA 1
ATOM 690 C C . ALA A 1 91 ? 18.039 -8.867 -25.517 1.00 85.31 91 ALA A C 1
ATOM 692 O O . ALA A 1 91 ? 18.479 -9.538 -26.449 1.00 85.31 91 ALA A O 1
ATOM 693 N N . SER A 1 92 ? 17.847 -7.549 -25.622 1.00 84.88 92 SER A N 1
ATOM 694 C CA . SER A 1 92 ? 18.115 -6.771 -26.834 1.00 84.88 92 SER A CA 1
ATOM 695 C C . SER A 1 92 ? 19.113 -5.655 -26.546 1.00 84.88 92 SER A C 1
ATOM 697 O O . SER A 1 92 ? 18.830 -4.750 -25.760 1.00 84.88 92 SER A O 1
ATOM 699 N N . GLU A 1 93 ? 20.268 -5.685 -27.215 1.00 84.19 93 GLU A N 1
ATOM 700 C CA . GLU A 1 93 ? 21.319 -4.670 -27.054 1.00 84.19 93 GLU A CA 1
ATOM 701 C C . GLU A 1 93 ? 20.808 -3.258 -27.380 1.00 84.19 93 GLU A C 1
ATOM 703 O O . GLU A 1 93 ? 21.097 -2.310 -26.648 1.00 84.19 93 GLU A O 1
ATOM 708 N N . ASP A 1 94 ? 19.966 -3.124 -28.408 1.00 85.44 94 ASP A N 1
ATOM 709 C CA . ASP A 1 94 ? 19.380 -1.844 -28.819 1.00 85.44 94 ASP A CA 1
ATOM 710 C C . ASP A 1 94 ? 18.420 -1.277 -27.761 1.00 85.44 94 ASP A C 1
ATOM 712 O O . ASP A 1 94 ? 18.383 -0.065 -27.511 1.00 85.44 94 ASP A O 1
ATOM 716 N N . TYR A 1 95 ? 17.639 -2.146 -27.110 1.00 83.19 95 TYR A N 1
ATOM 717 C CA . TY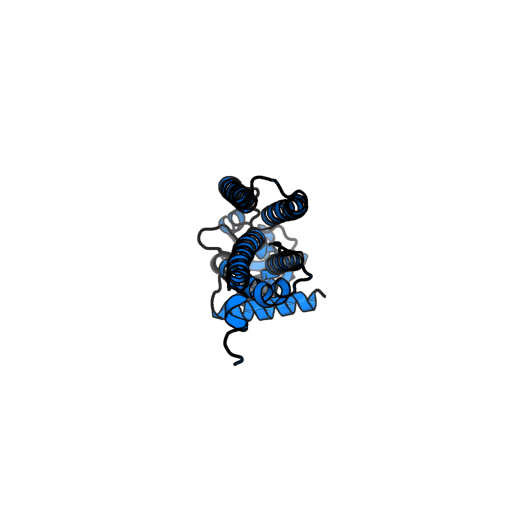R A 1 95 ? 16.705 -1.742 -26.056 1.00 83.19 95 TYR A CA 1
ATOM 718 C C . TYR A 1 95 ? 17.437 -1.414 -24.761 1.00 83.19 95 TYR A C 1
ATOM 720 O O . TYR A 1 95 ? 17.110 -0.418 -24.114 1.00 83.19 95 TYR A O 1
ATOM 728 N N . LEU A 1 96 ? 18.466 -2.189 -24.418 1.00 84.25 96 LEU A N 1
ATOM 729 C CA . LEU A 1 96 ? 19.321 -1.918 -23.272 1.00 84.25 96 LEU A CA 1
ATOM 730 C C . LEU A 1 96 ? 20.076 -0.594 -23.438 1.00 84.25 96 LEU A C 1
ATOM 732 O O . LEU A 1 96 ? 20.079 0.225 -22.520 1.00 84.25 96 LEU A O 1
ATOM 736 N N . ALA A 1 97 ? 20.657 -0.336 -24.613 1.00 84.31 97 ALA A N 1
ATOM 737 C CA . ALA A 1 97 ? 21.344 0.920 -24.911 1.00 84.31 97 ALA A CA 1
ATOM 738 C C . ALA A 1 97 ? 20.389 2.123 -24.832 1.00 84.31 97 ALA A C 1
ATOM 740 O O . ALA A 1 97 ? 20.713 3.147 -24.221 1.00 84.31 97 ALA A O 1
ATOM 741 N N . SER A 1 98 ? 19.178 1.975 -25.377 1.00 82.75 98 SER A N 1
ATOM 742 C CA . SER A 1 98 ? 18.124 2.993 -25.295 1.00 82.75 98 SER A CA 1
ATOM 743 C C . SER A 1 98 ? 17.679 3.246 -23.848 1.00 82.75 98 SER A C 1
ATOM 745 O O . SER A 1 98 ? 17.496 4.398 -23.443 1.00 82.75 98 SER A O 1
ATOM 747 N N . PHE A 1 99 ? 17.543 2.186 -23.045 1.00 84.31 99 PHE A N 1
ATOM 748 C CA . PHE A 1 99 ? 17.190 2.271 -21.630 1.00 84.31 99 PHE A CA 1
ATOM 749 C C . PHE A 1 99 ? 18.294 2.942 -20.806 1.00 84.31 99 PHE A C 1
ATOM 751 O O . PHE A 1 99 ? 18.000 3.848 -20.031 1.00 84.31 99 PHE A O 1
ATOM 758 N N . VAL A 1 100 ? 19.559 2.559 -20.987 1.00 85.94 100 VAL A N 1
ATOM 759 C CA . VAL A 1 100 ? 20.723 3.162 -20.309 1.00 85.94 100 VAL A CA 1
ATOM 760 C C . VAL A 1 100 ? 20.833 4.649 -20.639 1.00 85.94 100 VAL A C 1
ATOM 762 O O . VAL A 1 100 ? 20.978 5.476 -19.739 1.00 85.94 100 VAL A O 1
ATOM 765 N N . SER A 1 101 ? 20.673 5.007 -21.917 1.00 85.12 101 SER A N 1
ATOM 766 C CA . SER A 1 101 ? 20.701 6.401 -22.367 1.00 85.12 101 SER A CA 1
ATOM 767 C C . SER A 1 101 ? 19.600 7.251 -21.722 1.00 85.12 101 SER A C 1
ATOM 769 O O . SER A 1 101 ? 19.843 8.406 -21.374 1.00 85.12 101 SER A O 1
ATOM 771 N N . ARG A 1 102 ? 18.397 6.688 -21.529 1.00 83.81 102 ARG A N 1
ATOM 772 C CA . ARG A 1 102 ? 17.252 7.418 -20.963 1.00 83.81 102 ARG A CA 1
ATOM 773 C C . ARG A 1 102 ? 17.218 7.427 -19.435 1.00 83.81 102 ARG A C 1
ATOM 775 O O . ARG A 1 102 ? 16.839 8.439 -18.855 1.00 83.81 102 ARG A O 1
ATOM 782 N N . SER A 1 103 ? 17.561 6.311 -18.800 1.00 80.56 103 SER A N 1
ATOM 783 C CA . SER A 1 103 ? 17.513 6.139 -17.342 1.00 80.56 103 SER A CA 1
ATOM 784 C C . SER A 1 103 ? 18.703 6.773 -16.628 1.00 80.56 103 SER A C 1
ATOM 786 O O . SER A 1 103 ? 18.600 7.091 -15.447 1.00 80.56 103 SER A O 1
ATOM 788 N N . GLY A 1 104 ? 19.838 6.938 -17.318 1.00 79.06 104 GLY A N 1
ATOM 789 C CA . GLY A 1 104 ? 21.091 7.367 -16.698 1.00 79.06 104 GLY A CA 1
ATOM 790 C C . GLY A 1 104 ? 21.711 6.310 -15.776 1.00 79.06 104 GLY A C 1
ATOM 791 O O . GLY A 1 104 ? 22.722 6.585 -15.130 1.00 79.06 104 GLY A O 1
ATOM 792 N N . ILE A 1 105 ? 21.137 5.102 -15.711 1.00 81.56 105 ILE A N 1
ATOM 793 C CA . ILE A 1 105 ? 21.715 3.975 -14.980 1.00 81.56 105 ILE A CA 1
ATOM 794 C C . ILE A 1 105 ? 22.922 3.467 -15.770 1.00 81.56 105 ILE A C 1
ATOM 796 O O . ILE A 1 105 ? 22.827 3.218 -16.968 1.00 81.56 105 ILE A O 1
ATOM 800 N N . GLY A 1 106 ? 24.063 3.285 -15.103 1.00 75.62 106 GLY A N 1
ATOM 801 C CA . GLY A 1 106 ? 25.259 2.735 -15.743 1.00 75.62 106 GLY A CA 1
ATOM 802 C C . GLY A 1 106 ? 25.006 1.344 -16.337 1.00 75.62 106 GLY A C 1
ATOM 803 O O . GLY A 1 106 ? 24.309 0.527 -15.737 1.00 75.62 106 GLY A O 1
ATOM 804 N N . ALA A 1 107 ? 25.618 1.047 -17.487 1.00 72.94 107 ALA A N 1
ATOM 805 C CA . ALA A 1 107 ? 25.403 -0.204 -18.224 1.00 72.94 107 ALA A CA 1
ATOM 806 C C . ALA A 1 107 ? 25.605 -1.475 -17.371 1.00 72.94 107 ALA A C 1
ATOM 808 O O . ALA A 1 107 ? 24.866 -2.441 -17.524 1.00 72.94 107 ALA A O 1
ATOM 809 N N . ALA A 1 108 ? 26.542 -1.454 -16.415 1.00 72.00 108 ALA A N 1
ATOM 810 C CA . ALA A 1 108 ? 26.768 -2.564 -15.486 1.00 72.00 108 ALA A CA 1
ATOM 811 C C . ALA A 1 108 ? 25.579 -2.822 -14.540 1.00 72.00 108 ALA A C 1
ATOM 813 O O . ALA A 1 108 ? 25.283 -3.970 -14.228 1.00 72.00 108 ALA A O 1
ATOM 814 N N . ALA A 1 109 ? 24.878 -1.771 -14.105 1.00 71.75 109 ALA A N 1
ATOM 815 C CA . ALA A 1 109 ? 23.693 -1.892 -13.257 1.00 71.75 109 ALA A CA 1
ATOM 816 C C . ALA A 1 109 ? 22.437 -2.231 -14.074 1.00 71.75 109 ALA A C 1
ATOM 818 O O . ALA A 1 109 ? 21.587 -2.974 -13.592 1.00 71.75 109 ALA A O 1
ATOM 819 N N . ALA A 1 110 ? 22.349 -1.750 -15.319 1.00 72.50 110 ALA A N 1
ATOM 820 C CA . ALA A 1 110 ? 21.291 -2.120 -16.260 1.00 72.50 110 ALA A CA 1
ATOM 821 C C . ALA A 1 110 ? 21.430 -3.561 -16.792 1.00 72.50 110 ALA A C 1
ATOM 823 O O . ALA A 1 110 ? 20.473 -4.107 -17.326 1.00 72.50 110 ALA A O 1
ATOM 824 N N . GLY A 1 111 ? 22.590 -4.203 -16.618 1.00 68.75 111 GLY A N 1
ATOM 825 C CA . GLY A 1 111 ? 22.787 -5.621 -16.934 1.00 68.75 111 GLY A CA 1
ATOM 826 C C . GLY A 1 111 ? 22.032 -6.587 -16.011 1.00 68.75 111 GLY A C 1
ATOM 827 O O . GLY A 1 111 ? 21.974 -7.777 -16.314 1.00 68.75 111 GLY A O 1
ATOM 828 N N . ASP A 1 112 ? 21.447 -6.096 -14.914 1.00 79.25 112 ASP A N 1
ATOM 829 C CA . ASP A 1 112 ? 20.600 -6.867 -14.004 1.00 79.25 112 ASP A CA 1
ATOM 830 C C . ASP A 1 112 ? 19.118 -6.497 -14.186 1.00 79.25 112 ASP A C 1
ATOM 832 O O . ASP A 1 112 ? 18.696 -5.359 -13.949 1.00 79.25 112 ASP A O 1
ATOM 836 N N . SER A 1 113 ? 18.312 -7.493 -14.560 1.00 76.81 113 SER A N 1
ATOM 837 C CA . SER A 1 113 ? 16.857 -7.374 -14.701 1.00 76.81 113 SER A CA 1
ATOM 838 C C . SER A 1 113 ? 16.163 -6.831 -13.442 1.00 76.81 113 SER A C 1
ATOM 840 O O . SER A 1 113 ? 15.185 -6.088 -13.556 1.00 76.81 113 SER A O 1
ATOM 842 N N . GLY A 1 114 ? 16.687 -7.119 -12.243 1.00 76.69 114 GLY A N 1
ATOM 843 C CA . GLY A 1 114 ? 16.133 -6.619 -10.984 1.00 76.69 114 GLY A CA 1
ATOM 844 C C . GLY A 1 114 ? 16.263 -5.101 -10.834 1.00 76.69 114 GLY A C 1
ATOM 845 O O . GLY A 1 114 ? 15.348 -4.438 -10.337 1.00 76.69 114 GLY A O 1
ATOM 846 N N . ASN A 1 115 ? 17.360 -4.527 -11.329 1.00 80.56 115 ASN A N 1
ATOM 847 C CA . ASN A 1 115 ? 17.600 -3.084 -11.296 1.00 80.56 115 ASN A CA 1
ATOM 848 C C . ASN A 1 115 ? 16.769 -2.340 -12.344 1.00 80.56 115 ASN A C 1
ATOM 850 O O . ASN A 1 115 ? 16.260 -1.256 -12.066 1.00 80.56 115 ASN A O 1
ATOM 854 N N . ILE A 1 116 ? 16.569 -2.938 -13.523 1.00 80.06 116 ILE A N 1
ATOM 855 C CA . ILE A 1 116 ? 15.649 -2.396 -14.532 1.00 80.06 116 ILE A CA 1
ATOM 856 C C . ILE A 1 116 ? 14.218 -2.377 -13.974 1.00 80.06 116 ILE A C 1
ATOM 858 O O . ILE A 1 116 ? 13.539 -1.351 -14.028 1.00 80.06 116 ILE A O 1
ATOM 862 N N . ALA A 1 117 ? 13.770 -3.495 -13.394 1.00 80.12 117 ALA A N 1
ATOM 863 C CA . ALA A 1 117 ? 12.436 -3.622 -12.817 1.00 80.12 117 ALA A CA 1
ATOM 864 C C . ALA A 1 117 ? 12.204 -2.642 -11.655 1.00 80.12 117 ALA A C 1
ATOM 866 O O . ALA A 1 117 ? 11.158 -1.995 -11.599 1.00 80.12 117 ALA A O 1
ATOM 867 N N . SER A 1 118 ? 13.174 -2.494 -10.746 1.00 80.19 118 SER A N 1
ATOM 868 C CA . SER A 1 118 ? 13.056 -1.563 -9.618 1.00 80.19 118 SER A CA 1
ATOM 869 C C . SER A 1 118 ? 13.006 -0.107 -10.083 1.00 80.19 118 SER A C 1
ATOM 871 O O . SER A 1 118 ? 12.163 0.655 -9.609 1.00 80.19 118 SER A O 1
ATOM 873 N N . PHE A 1 119 ? 13.830 0.268 -11.064 1.00 82.75 119 PHE A N 1
ATOM 874 C CA . PHE A 1 119 ? 13.815 1.610 -11.630 1.00 82.75 119 PHE A CA 1
ATOM 875 C C . PHE A 1 119 ? 12.463 1.933 -12.271 1.00 82.75 119 PHE A C 1
ATOM 877 O O . PHE A 1 119 ? 11.839 2.934 -11.924 1.00 82.75 119 PHE A O 1
ATOM 884 N N . LEU A 1 120 ? 11.966 1.052 -13.148 1.00 82.00 120 LEU A N 1
ATOM 885 C CA . LEU A 1 120 ? 10.671 1.234 -13.810 1.00 82.00 120 LEU A CA 1
ATOM 886 C C . LEU A 1 120 ? 9.513 1.303 -12.809 1.00 82.00 120 LEU A C 1
ATOM 888 O O . LEU A 1 120 ? 8.550 2.040 -13.025 1.00 82.00 120 LEU A O 1
ATOM 892 N N . TYR A 1 121 ? 9.617 0.575 -11.695 1.00 80.88 121 TYR A N 1
ATOM 893 C CA . TYR A 1 121 ? 8.633 0.611 -10.622 1.00 80.88 121 TYR A CA 1
ATOM 894 C C . TYR A 1 121 ? 8.578 1.984 -9.929 1.00 80.88 121 TYR A C 1
ATOM 896 O O . TYR A 1 121 ? 7.489 2.521 -9.714 1.00 80.88 121 TYR A O 1
ATOM 904 N N . TYR A 1 122 ? 9.716 2.578 -9.576 1.00 80.38 122 TYR A N 1
ATOM 905 C CA . TYR A 1 122 ? 9.739 3.813 -8.781 1.00 80.38 122 TYR A CA 1
ATOM 906 C C . TYR A 1 122 ? 9.575 5.110 -9.586 1.00 80.38 122 TYR A C 1
ATOM 908 O O . TYR A 1 122 ? 9.481 6.175 -8.977 1.00 80.38 122 TYR A O 1
ATOM 916 N N . LEU A 1 123 ? 9.449 5.036 -10.916 1.00 80.00 123 LEU A N 1
ATOM 917 C CA . LEU A 1 123 ? 9.108 6.198 -11.740 1.00 80.00 123 LEU A CA 1
ATOM 918 C C . LEU A 1 123 ? 7.793 6.839 -11.278 1.00 80.00 123 LEU A C 1
ATOM 920 O O . LEU A 1 123 ? 6.759 6.173 -11.130 1.00 80.00 123 LEU A O 1
ATOM 924 N N . THR A 1 124 ? 7.819 8.156 -11.086 1.00 72.75 124 THR A N 1
ATOM 925 C CA . THR A 1 124 ? 6.627 8.952 -10.783 1.00 72.75 124 THR A CA 1
ATOM 926 C C . THR A 1 124 ? 5.668 8.976 -11.974 1.00 72.75 124 THR A C 1
ATOM 928 O O . THR A 1 124 ? 6.063 8.738 -13.112 1.00 72.75 124 THR A O 1
ATOM 931 N N . SER A 1 125 ? 4.390 9.304 -11.747 1.00 69.50 125 SER A N 1
ATOM 932 C CA . SER A 1 125 ? 3.407 9.390 -12.842 1.00 69.50 125 SER A CA 1
ATOM 933 C C . SER A 1 125 ? 3.843 10.367 -13.944 1.00 69.50 125 SER A C 1
ATOM 935 O O . SER A 1 125 ? 3.724 10.051 -15.119 1.00 69.50 125 SER A O 1
ATOM 937 N N . ALA A 1 126 ? 4.433 11.507 -13.568 1.00 70.94 126 ALA A N 1
ATOM 938 C CA . ALA A 1 126 ? 4.937 12.489 -14.527 1.00 70.94 126 ALA A CA 1
ATOM 939 C C . ALA A 1 126 ? 6.138 11.964 -15.334 1.00 70.94 126 ALA A C 1
ATOM 941 O O . ALA A 1 126 ? 6.249 12.233 -16.528 1.00 70.94 126 ALA A O 1
ATOM 942 N N . GLU A 1 127 ? 7.028 11.195 -14.703 1.00 78.75 127 GLU A N 1
ATOM 943 C CA . GLU A 1 127 ? 8.165 10.578 -15.392 1.00 78.75 127 GLU A CA 1
ATOM 944 C C . GLU A 1 127 ? 7.729 9.431 -16.308 1.00 78.75 127 GLU A C 1
ATOM 946 O O . GLU A 1 127 ? 8.294 9.299 -17.392 1.00 78.75 127 GLU A O 1
ATOM 951 N N . ARG A 1 128 ? 6.707 8.650 -15.917 1.00 78.19 128 ARG A N 1
ATOM 952 C CA . ARG A 1 128 ? 6.089 7.619 -16.769 1.00 78.19 128 ARG A CA 1
ATOM 953 C C . ARG A 1 128 ? 5.462 8.234 -18.020 1.00 78.19 128 ARG A C 1
ATOM 955 O O . ARG A 1 128 ? 5.730 7.761 -19.120 1.00 78.19 128 ARG A O 1
ATOM 962 N N . ASP A 1 129 ? 4.718 9.329 -17.872 1.00 74.94 129 ASP A N 1
ATOM 963 C CA . ASP A 1 129 ? 4.108 10.047 -19.002 1.00 74.94 129 ASP A CA 1
ATOM 964 C C . ASP A 1 129 ? 5.165 10.677 -19.930 1.00 74.94 129 ASP A C 1
ATOM 966 O O . ASP A 1 129 ? 5.001 10.741 -21.152 1.00 74.94 129 ASP A O 1
ATOM 970 N N . ALA A 1 130 ? 6.288 11.121 -19.359 1.00 77.62 130 ALA A N 1
ATOM 971 C CA . ALA A 1 130 ? 7.430 11.655 -20.098 1.00 77.62 130 ALA A CA 1
ATOM 972 C C . ALA A 1 130 ? 8.381 10.564 -20.638 1.00 77.62 130 ALA A C 1
ATOM 974 O O . ALA A 1 130 ? 9.396 10.887 -21.276 1.00 77.62 130 ALA A O 1
ATOM 975 N N . TRP A 1 131 ? 8.098 9.280 -20.397 1.00 80.44 131 TRP A N 1
ATOM 976 C CA . TRP A 1 131 ? 8.967 8.176 -20.787 1.00 80.44 131 TRP A CA 1
ATOM 977 C C . TRP A 1 131 ? 8.778 7.820 -22.264 1.00 80.44 131 TRP A C 1
ATOM 979 O O . TRP A 1 131 ? 7.860 7.102 -22.655 1.00 80.44 131 TRP A O 1
ATOM 989 N N . LYS A 1 132 ? 9.679 8.326 -23.109 1.00 77.31 132 LYS A N 1
ATOM 990 C CA . LYS A 1 132 ? 9.724 8.026 -24.546 1.00 77.31 132 LYS A CA 1
ATOM 991 C C . LYS A 1 132 ? 11.009 7.266 -24.853 1.00 77.31 132 LYS A C 1
ATOM 993 O O . LYS A 1 132 ? 12.062 7.875 -25.024 1.00 77.31 132 LYS A O 1
ATOM 998 N N . CYS A 1 133 ? 10.924 5.940 -24.854 1.00 77.19 133 CYS A N 1
ATOM 999 C CA . CYS A 1 133 ? 12.037 5.029 -25.114 1.00 77.19 133 CYS A CA 1
ATOM 1000 C C . CYS A 1 133 ? 11.546 3.849 -25.966 1.00 77.19 133 CYS A C 1
ATOM 1002 O O . CYS A 1 133 ? 10.388 3.445 -25.846 1.00 77.19 133 CYS A O 1
ATOM 1004 N N . SER A 1 134 ? 12.406 3.311 -26.833 1.00 72.19 134 SER A N 1
ATOM 1005 C CA . SER A 1 134 ? 12.084 2.138 -27.652 1.00 72.19 134 SER A CA 1
ATOM 1006 C C . SER A 1 134 ? 12.239 0.847 -26.831 1.00 72.19 134 SER A C 1
ATOM 1008 O O . SER A 1 134 ? 13.238 0.732 -26.117 1.00 72.19 134 SER A O 1
ATOM 1010 N N . PRO A 1 135 ? 11.304 -0.122 -26.910 1.00 74.06 135 PRO A N 1
ATOM 1011 C CA . PRO A 1 135 ? 10.036 -0.090 -27.641 1.00 74.06 135 PRO A CA 1
ATOM 1012 C C . PRO A 1 135 ? 8.912 0.548 -26.805 1.00 74.06 135 PRO A C 1
ATOM 1014 O O . PRO A 1 135 ? 8.630 0.133 -25.681 1.00 74.06 135 PRO A O 1
ATOM 1017 N N . GLN A 1 136 ? 8.231 1.548 -27.366 1.00 78.81 136 GLN A N 1
ATOM 1018 C CA . GLN A 1 136 ? 7.271 2.374 -26.623 1.00 78.81 136 GLN A CA 1
ATOM 1019 C C . GLN A 1 136 ? 6.001 1.614 -26.210 1.00 78.81 136 GLN A C 1
ATOM 1021 O O . GLN A 1 136 ? 5.434 1.883 -25.147 1.00 78.81 136 GLN A O 1
ATOM 1026 N N . ASP A 1 137 ? 5.583 0.633 -27.007 1.00 80.12 137 ASP A N 1
ATOM 1027 C CA . ASP A 1 137 ? 4.417 -0.204 -26.713 1.00 80.12 137 ASP A CA 1
ATOM 1028 C C . ASP A 1 137 ? 4.628 -1.042 -25.445 1.00 80.12 137 ASP A C 1
ATOM 1030 O O . ASP A 1 137 ? 3.721 -1.156 -24.621 1.00 80.12 137 ASP A O 1
ATOM 1034 N N . LEU A 1 138 ? 5.847 -1.549 -25.228 1.00 79.06 138 LEU A N 1
ATOM 1035 C CA . LEU A 1 138 ? 6.205 -2.330 -24.041 1.00 79.06 138 LEU A CA 1
ATOM 1036 C C . LEU A 1 138 ? 6.034 -1.503 -22.761 1.00 79.06 138 LEU A C 1
ATOM 1038 O O . LEU A 1 138 ? 5.353 -1.927 -21.827 1.00 79.06 138 LEU A O 1
ATOM 1042 N N . TYR A 1 139 ? 6.595 -0.291 -22.745 1.00 78.75 139 TYR A N 1
ATOM 1043 C CA . TYR A 1 139 ? 6.478 0.618 -21.603 1.00 78.75 139 TYR A CA 1
ATOM 1044 C C . TYR A 1 139 ? 5.033 1.070 -21.384 1.00 78.75 139 TYR A C 1
ATOM 1046 O O . TYR A 1 139 ? 4.571 1.137 -20.248 1.00 78.75 139 TYR A O 1
ATOM 1054 N N . THR A 1 140 ? 4.287 1.311 -22.462 1.00 80.44 140 THR A N 1
ATOM 1055 C CA . THR A 1 140 ? 2.881 1.726 -22.390 1.00 80.44 140 THR A CA 1
ATOM 1056 C C . THR A 1 140 ? 2.007 0.630 -21.773 1.00 80.44 140 THR A C 1
ATOM 1058 O O . THR A 1 140 ? 1.176 0.908 -20.904 1.00 80.44 140 THR A O 1
ATOM 1061 N N . HIS A 1 141 ? 2.212 -0.631 -22.164 1.00 80.12 141 HIS A N 1
ATOM 1062 C CA . HIS A 1 141 ? 1.523 -1.776 -21.567 1.00 80.12 141 HIS A CA 1
ATOM 1063 C C . HIS A 1 141 ? 1.913 -1.994 -20.099 1.00 80.12 141 HIS A C 1
ATOM 1065 O O . HIS A 1 141 ? 1.029 -2.232 -19.267 1.00 80.12 141 HIS A O 1
ATOM 1071 N N . LEU A 1 142 ? 3.200 -1.863 -19.761 1.00 80.69 142 LEU A N 1
ATOM 1072 C CA . LEU A 1 142 ? 3.678 -1.961 -18.382 1.00 80.69 142 LEU A CA 1
ATOM 1073 C C . LEU A 1 142 ? 3.045 -0.879 -17.498 1.00 80.69 142 LEU A C 1
ATOM 1075 O O . LEU A 1 142 ? 2.434 -1.199 -16.478 1.00 80.69 142 LEU A O 1
ATOM 1079 N N . PHE A 1 143 ? 3.139 0.391 -17.896 1.00 81.44 143 PHE A N 1
ATOM 1080 C CA . PHE A 1 143 ? 2.646 1.511 -17.095 1.00 81.44 143 PHE A CA 1
ATOM 1081 C C . PHE A 1 143 ? 1.129 1.492 -16.950 1.00 81.44 143 PHE A C 1
ATOM 1083 O O . PHE A 1 143 ? 0.633 1.682 -15.844 1.00 81.44 143 PHE A O 1
ATOM 1090 N N . ARG A 1 144 ? 0.386 1.125 -18.002 1.00 79.06 144 ARG A N 1
ATOM 1091 C CA . ARG A 1 144 ? -1.066 0.931 -17.900 1.00 79.06 144 ARG A CA 1
ATOM 1092 C C . ARG A 1 144 ? -1.433 -0.169 -16.903 1.00 79.06 144 ARG A C 1
ATOM 1094 O O . ARG A 1 144 ? -2.388 -0.011 -16.147 1.00 79.06 144 ARG A O 1
ATOM 1101 N N . THR A 1 145 ? -0.681 -1.269 -16.888 1.00 75.69 145 THR A N 1
ATOM 1102 C CA . THR A 1 145 ? -0.890 -2.369 -15.933 1.00 75.69 145 THR A CA 1
ATOM 1103 C C . THR A 1 145 ? -0.568 -1.917 -14.508 1.00 75.69 145 THR A C 1
ATOM 1105 O O . THR A 1 145 ? -1.344 -2.167 -13.588 1.00 75.69 145 THR A O 1
ATOM 1108 N N . MET A 1 146 ? 0.530 -1.182 -14.318 1.00 75.56 146 MET A N 1
ATOM 1109 C CA . MET A 1 146 ? 0.900 -0.618 -13.019 1.00 75.56 146 MET A CA 1
ATOM 1110 C C . MET A 1 146 ? -0.136 0.386 -12.508 1.00 75.56 146 MET A C 1
ATOM 1112 O O . MET A 1 146 ? -0.520 0.308 -11.346 1.00 75.56 146 MET A O 1
ATOM 1116 N N . ASP A 1 147 ? -0.628 1.288 -13.356 1.00 74.06 147 ASP A N 1
ATOM 1117 C CA . ASP A 1 147 ? -1.636 2.285 -12.984 1.00 74.06 147 ASP A CA 1
ATOM 1118 C C . ASP A 1 147 ? -2.978 1.635 -12.621 1.00 74.06 147 ASP A C 1
ATOM 1120 O O . ASP A 1 147 ? -3.673 2.099 -11.718 1.00 74.06 147 ASP A O 1
ATOM 1124 N N . GLN A 1 148 ? -3.339 0.529 -13.275 1.00 74.06 148 GLN A N 1
ATOM 1125 C CA . GLN A 1 148 ? -4.530 -0.246 -12.924 1.00 74.06 148 GLN A CA 1
ATOM 1126 C C . GLN A 1 148 ? -4.400 -0.936 -11.562 1.00 74.06 148 GLN A C 1
ATOM 1128 O O . GLN A 1 148 ? -5.357 -0.914 -10.787 1.00 74.06 148 GLN A O 1
ATOM 1133 N N . ILE A 1 149 ? -3.232 -1.511 -11.262 1.00 72.75 149 ILE A N 1
ATOM 1134 C CA . ILE A 1 149 ? -2.978 -2.229 -10.002 1.00 72.75 149 ILE A CA 1
ATOM 1135 C C . ILE A 1 149 ? -2.841 -1.246 -8.833 1.00 72.75 149 ILE A C 1
ATOM 1137 O O . ILE A 1 149 ? -3.451 -1.420 -7.776 1.00 72.75 149 ILE A O 1
ATOM 1141 N N . ARG A 1 150 ? -2.086 -0.162 -9.037 1.00 71.81 150 ARG A N 1
ATOM 1142 C CA . ARG A 1 150 ? -1.856 0.896 -8.043 1.00 71.81 150 ARG A CA 1
ATOM 1143 C C . ARG A 1 150 ? -3.015 1.877 -7.901 1.00 71.81 150 ARG A C 1
ATOM 1145 O O . ARG A 1 150 ? -3.044 2.663 -6.956 1.00 71.81 150 ARG A O 1
ATOM 1152 N N . GLY A 1 151 ? -3.952 1.878 -8.842 1.00 63.50 151 GLY A N 1
ATOM 1153 C CA . GLY A 1 151 ? -5.073 2.804 -8.857 1.00 63.50 151 GLY A CA 1
ATOM 1154 C C . GLY A 1 151 ? -6.088 2.515 -7.750 1.00 63.50 151 GLY A C 1
ATOM 1155 O O . GLY A 1 151 ? -6.615 1.409 -7.633 1.00 63.50 151 GLY A O 1
ATOM 1156 N N . MET A 1 152 ? -6.446 3.550 -6.984 1.00 61.75 152 MET A N 1
ATOM 1157 C CA . MET A 1 152 ? -7.537 3.513 -5.996 1.00 61.75 152 MET A CA 1
ATOM 1158 C C . MET A 1 152 ? -8.862 4.081 -6.534 1.00 61.75 152 MET A C 1
ATOM 1160 O O . MET A 1 152 ? -9.746 4.470 -5.772 1.00 61.75 152 MET A O 1
ATOM 1164 N N . GLY A 1 153 ? -9.032 4.131 -7.859 1.00 60.38 153 GLY A N 1
ATOM 1165 C CA . GLY A 1 153 ? -10.215 4.714 -8.494 1.00 60.38 153 GLY A CA 1
ATOM 1166 C C . GLY A 1 153 ? -10.212 6.242 -8.417 1.00 60.38 153 GLY A C 1
ATOM 1167 O O . GLY A 1 153 ? -9.524 6.880 -9.203 1.00 60.38 153 GLY A O 1
ATOM 1168 N N . ILE A 1 154 ? -11.000 6.818 -7.501 1.00 52.56 154 ILE A N 1
ATOM 1169 C CA . ILE A 1 154 ? -11.162 8.281 -7.333 1.00 52.56 154 ILE A CA 1
ATOM 1170 C C . ILE A 1 154 ? -9.980 8.896 -6.555 1.00 52.56 154 ILE A C 1
ATOM 1172 O O . ILE A 1 154 ? -9.738 10.099 -6.638 1.00 52.56 154 ILE A O 1
ATOM 1176 N N . PHE A 1 155 ? -9.220 8.080 -5.817 1.00 53.53 155 PHE A N 1
ATOM 1177 C CA . PHE A 1 155 ? -8.046 8.528 -5.066 1.00 53.53 155 PHE A CA 1
ATOM 1178 C C . PHE A 1 155 ? -6.741 8.341 -5.863 1.00 53.53 155 PHE A C 1
ATOM 1180 O O . PHE A 1 155 ? -6.655 7.416 -6.678 1.00 53.53 155 PHE A O 1
ATOM 1187 N N . PRO A 1 156 ? -5.713 9.183 -5.622 1.00 56.75 156 PRO A N 1
ATOM 1188 C CA . PRO A 1 156 ? -4.384 9.008 -6.209 1.00 56.75 156 PRO A CA 1
ATOM 1189 C C . PRO A 1 156 ? -3.730 7.666 -5.829 1.00 56.75 156 PRO A C 1
ATOM 1191 O O . PRO A 1 156 ? -4.197 6.963 -4.936 1.00 56.75 156 PRO A O 1
ATOM 1194 N N . ASP A 1 157 ? -2.655 7.315 -6.542 1.00 67.25 157 ASP A N 1
ATOM 1195 C CA . ASP A 1 157 ? -1.853 6.088 -6.377 1.00 67.25 157 ASP A CA 1
ATOM 1196 C C . ASP A 1 157 ? -1.588 5.744 -4.894 1.00 67.25 157 ASP A C 1
ATOM 1198 O O . ASP A 1 157 ? -1.227 6.619 -4.105 1.00 67.25 157 ASP A O 1
ATOM 1202 N N . VAL A 1 158 ? -1.732 4.460 -4.537 1.00 64.50 158 VAL A N 1
ATOM 1203 C CA . VAL A 1 158 ? -1.513 3.900 -3.185 1.00 64.50 158 VAL A CA 1
ATOM 1204 C C . VAL A 1 158 ? -0.181 4.346 -2.566 1.00 64.50 158 VAL A C 1
ATOM 1206 O O . VAL A 1 158 ? -0.109 4.512 -1.348 1.00 64.50 158 VAL A O 1
ATOM 1209 N N . HIS A 1 159 ? 0.847 4.578 -3.388 1.00 65.69 159 HIS A N 1
ATOM 1210 C CA . HIS A 1 159 ? 2.187 4.983 -2.949 1.00 65.69 159 HIS A CA 1
ATOM 1211 C C . HIS A 1 159 ? 2.356 6.484 -2.715 1.00 65.69 159 HIS A C 1
ATOM 1213 O O . HIS A 1 159 ? 3.345 6.896 -2.110 1.00 65.69 159 HIS A O 1
ATOM 1219 N N . LYS A 1 160 ? 1.453 7.330 -3.222 1.00 68.75 160 LYS A N 1
ATOM 1220 C CA . LYS A 1 160 ? 1.629 8.778 -3.090 1.00 68.75 160 LYS A CA 1
ATOM 1221 C C . LYS A 1 160 ? 1.454 9.187 -1.631 1.00 68.75 160 LYS A C 1
ATOM 1223 O O . LYS A 1 160 ? 0.499 8.788 -0.967 1.00 68.75 160 LYS A O 1
ATOM 1228 N N . SER A 1 161 ? 2.380 10.009 -1.148 1.00 61.62 161 SER A N 1
ATOM 1229 C CA . SER A 1 161 ? 2.218 10.704 0.125 1.00 61.62 161 SER A CA 1
ATOM 1230 C C . SER A 1 161 ? 1.123 11.759 -0.006 1.00 61.62 161 SER A C 1
ATOM 1232 O O . SER A 1 161 ? 1.020 12.461 -1.017 1.00 61.62 161 SER A O 1
ATOM 1234 N N . LEU A 1 162 ? 0.314 11.905 1.038 1.00 63.38 162 LEU A N 1
ATOM 1235 C CA . LEU A 1 162 ? -0.766 12.884 1.075 1.00 63.38 162 LEU A CA 1
ATOM 1236 C C . LEU A 1 162 ? -0.272 14.325 1.301 1.00 63.38 162 LEU A C 1
ATOM 1238 O O . LEU A 1 162 ? -1.067 15.256 1.165 1.00 63.38 162 LEU A O 1
ATOM 1242 N N . TRP A 1 163 ? 1.020 14.529 1.579 1.00 52.88 163 TRP A N 1
ATOM 1243 C CA . TRP A 1 163 ? 1.628 15.838 1.864 1.00 52.88 163 TRP A CA 1
ATOM 1244 C C . TRP A 1 163 ? 1.527 16.864 0.717 1.00 52.88 163 TRP A C 1
ATOM 1246 O O . TRP A 1 163 ? 1.682 18.056 0.955 1.00 52.88 163 TRP A O 1
ATOM 1256 N N . GLY A 1 164 ? 1.227 16.440 -0.516 1.00 54.72 164 GLY A N 1
ATOM 1257 C CA . GLY A 1 164 ? 0.922 17.337 -1.646 1.00 54.72 164 GLY A CA 1
ATOM 1258 C C . GLY A 1 164 ? -0.573 17.632 -1.847 1.00 54.72 164 GLY A C 1
ATOM 1259 O O . GLY A 1 164 ? -0.936 18.468 -2.667 1.00 54.72 164 GLY A O 1
ATOM 1260 N N . THR A 1 165 ? -1.451 16.959 -1.097 1.00 60.56 165 THR A N 1
ATOM 1261 C CA . THR A 1 165 ? -2.920 16.936 -1.268 1.00 60.56 165 THR A CA 1
ATOM 1262 C C . THR A 1 165 ? -3.639 17.322 0.031 1.00 60.56 165 THR A C 1
ATOM 1264 O O . THR A 1 165 ? -4.646 16.728 0.422 1.00 60.56 165 THR A O 1
ATOM 1267 N N . TRP A 1 166 ? -3.139 18.358 0.713 1.00 53.03 166 TRP A N 1
ATOM 1268 C CA . TRP A 1 166 ? -3.705 18.877 1.970 1.00 53.03 166 TRP A CA 1
ATOM 1269 C C . TRP A 1 166 ? -5.202 19.216 1.889 1.00 53.03 166 TRP A C 1
ATOM 1271 O O . TRP A 1 166 ? -5.903 19.104 2.893 1.00 53.03 166 TRP A O 1
ATOM 1281 N N . GLY A 1 167 ? -5.715 19.549 0.698 1.00 56.88 167 GLY A N 1
ATOM 1282 C CA . GLY A 1 167 ? -7.137 19.823 0.471 1.00 56.88 167 GLY A CA 1
ATOM 1283 C C . GLY A 1 167 ? -8.082 18.642 0.747 1.00 56.88 167 GLY A C 1
ATOM 1284 O O . GLY A 1 167 ? -9.248 18.877 1.040 1.00 56.88 167 GLY A O 1
ATOM 1285 N N . LEU A 1 168 ? -7.598 17.392 0.708 1.00 57.19 168 LEU A N 1
ATOM 1286 C CA . LEU A 1 168 ? -8.386 16.186 1.026 1.00 57.19 168 LEU A CA 1
ATOM 1287 C C . LEU A 1 168 ? -8.095 15.635 2.429 1.00 57.19 168 LEU A C 1
ATOM 1289 O O . LEU A 1 168 ? -8.989 15.118 3.093 1.00 57.19 168 LEU A O 1
ATOM 1293 N N . VAL A 1 169 ? -6.857 15.775 2.902 1.00 57.50 169 VAL A N 1
ATOM 1294 C CA . VAL A 1 169 ? -6.398 15.265 4.208 1.00 57.50 169 VAL A CA 1
ATOM 1295 C C . VAL A 1 169 ? -7.012 16.036 5.363 1.00 57.50 169 VAL A C 1
ATOM 1297 O O . VAL A 1 169 ? -7.444 15.453 6.354 1.00 57.50 169 VAL A O 1
ATOM 1300 N N . LEU A 1 170 ? -7.024 17.361 5.235 1.00 57.78 170 LEU A N 1
ATOM 1301 C CA . LEU A 1 170 ? -7.380 18.270 6.310 1.00 57.78 170 LEU A CA 1
ATOM 1302 C C . LEU A 1 170 ? -8.876 18.185 6.666 1.00 57.78 170 LEU A C 1
ATOM 1304 O O . LEU A 1 170 ? -9.173 18.073 7.852 1.00 57.78 170 LEU A O 1
ATOM 1308 N N . PRO A 1 171 ? -9.821 18.100 5.705 1.00 61.44 171 PRO A N 1
ATOM 1309 C CA . PRO A 1 171 ? -11.221 17.816 6.012 1.00 61.44 171 PRO A CA 1
ATOM 1310 C C . PRO A 1 171 ? -11.421 16.452 6.674 1.00 61.44 171 PRO A C 1
ATOM 1312 O O . PRO A 1 171 ? -12.200 16.351 7.612 1.00 61.44 171 PRO A O 1
ATOM 1315 N N . VAL A 1 172 ? -10.706 15.408 6.237 1.00 63.16 172 VAL A N 1
ATOM 1316 C CA . VAL A 1 172 ? -10.838 14.061 6.819 1.00 63.16 172 VAL A CA 1
ATOM 1317 C C . VAL A 1 172 ? -10.306 14.034 8.251 1.00 63.16 172 VAL A C 1
ATOM 1319 O O . VAL A 1 172 ? -10.993 13.527 9.131 1.00 63.16 172 VAL A O 1
ATOM 1322 N N . LEU A 1 173 ? -9.145 14.643 8.516 1.00 63.88 173 LEU A N 1
ATOM 1323 C CA . LEU A 1 173 ? -8.615 14.831 9.872 1.00 63.88 173 LEU A CA 1
ATOM 1324 C C . LEU A 1 173 ? -9.558 15.664 10.746 1.00 63.88 173 LEU A C 1
ATOM 1326 O O . LEU A 1 173 ? -9.779 15.310 11.899 1.00 63.88 173 LEU A O 1
ATOM 1330 N N . LEU A 1 174 ? -10.146 16.737 10.211 1.00 63.25 174 LEU A N 1
ATOM 1331 C CA . LEU A 1 174 ? -11.110 17.559 10.945 1.00 63.25 174 LEU A CA 1
ATOM 1332 C C . LEU A 1 174 ? -12.407 16.802 11.244 1.00 63.25 174 LEU A C 1
ATOM 1334 O O . LEU A 1 174 ? -12.922 16.919 12.350 1.00 63.25 174 LEU A O 1
ATOM 1338 N N . VAL A 1 175 ? -12.913 15.995 10.309 1.00 66.31 175 VAL A N 1
ATOM 1339 C CA . VAL A 1 175 ? -14.082 15.129 10.526 1.00 66.31 175 VAL A CA 1
ATOM 1340 C C . VAL A 1 175 ? -13.756 14.038 11.545 1.00 66.31 175 VAL A C 1
ATOM 1342 O O . VAL A 1 175 ? -14.551 13.807 12.447 1.00 66.31 175 VAL A O 1
ATOM 1345 N N . LEU A 1 176 ? -12.574 13.423 11.470 1.00 63.53 176 LEU A N 1
ATOM 1346 C CA . LEU A 1 176 ? -12.068 12.467 12.461 1.00 63.53 176 LEU A CA 1
ATOM 1347 C C . LEU A 1 176 ? -12.026 13.094 13.861 1.00 63.53 176 LEU A C 1
ATOM 1349 O O . LEU A 1 176 ? -12.560 12.526 14.810 1.00 63.53 176 LEU A O 1
ATOM 1353 N N . VAL A 1 177 ? -11.465 14.299 13.983 1.00 64.62 177 VAL A N 1
ATOM 1354 C CA . VAL A 1 177 ? -11.407 15.062 15.239 1.00 64.62 177 VAL A CA 1
ATOM 1355 C C . VAL A 1 177 ? -12.802 15.490 15.712 1.00 64.62 177 VAL A C 1
ATOM 1357 O O . VAL A 1 177 ? -13.076 15.451 16.908 1.00 64.62 177 VAL A O 1
ATOM 1360 N N . ALA A 1 178 ? -13.714 15.844 14.805 1.00 64.31 178 ALA A N 1
ATOM 1361 C CA . ALA A 1 178 ? -15.091 16.198 15.144 1.00 64.31 178 ALA A CA 1
ATOM 1362 C C . ALA A 1 178 ? -15.901 14.982 15.622 1.00 64.31 178 ALA A C 1
ATOM 1364 O O . ALA A 1 178 ? -16.634 15.083 16.602 1.00 64.31 178 ALA A O 1
ATOM 1365 N N . VAL A 1 179 ? -15.735 13.817 14.987 1.00 62.62 179 VAL A N 1
ATOM 1366 C CA . VAL A 1 179 ? -16.338 12.547 15.422 1.00 62.62 179 VAL A CA 1
ATOM 1367 C C . VAL A 1 179 ? -15.751 12.114 16.768 1.00 62.62 179 VAL A C 1
ATOM 1369 O O . VAL A 1 179 ? -16.489 11.650 17.636 1.00 62.62 179 VAL A O 1
ATOM 1372 N N . LEU A 1 180 ? -14.454 12.337 16.999 1.00 58.34 180 LEU A N 1
ATOM 1373 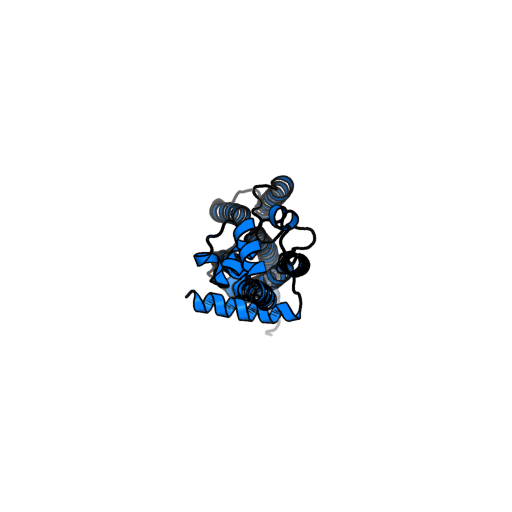C CA . LEU A 1 180 ? -13.823 12.156 18.311 1.00 58.34 180 LEU A CA 1
ATOM 1374 C C . LEU A 1 180 ? -14.443 13.063 19.377 1.00 58.34 180 LEU A C 1
ATOM 1376 O O . LEU A 1 180 ? -14.869 12.575 20.419 1.00 58.34 180 LEU A O 1
ATOM 1380 N N . ALA A 1 181 ? -14.561 14.361 19.101 1.00 57.31 181 ALA A N 1
ATOM 1381 C CA . ALA A 1 181 ? -15.166 15.317 20.025 1.00 57.31 181 ALA A CA 1
ATOM 1382 C C . ALA A 1 181 ? -16.644 14.989 20.316 1.00 57.31 181 ALA A C 1
ATOM 1384 O O . ALA A 1 181 ?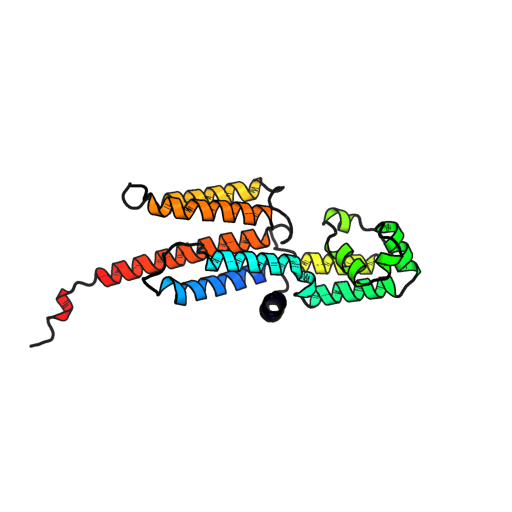 -17.084 15.078 21.461 1.00 57.31 181 ALA A O 1
ATOM 1385 N N . ALA A 1 182 ? -17.397 14.552 19.302 1.00 58.19 182 ALA A N 1
ATOM 1386 C CA . ALA A 1 182 ? -18.805 14.187 19.434 1.00 58.19 182 ALA A CA 1
ATOM 1387 C C . ALA A 1 182 ? -19.014 12.872 20.208 1.00 58.19 182 ALA A C 1
ATOM 1389 O O . ALA A 1 182 ? -19.955 12.760 20.991 1.00 58.19 182 ALA A O 1
ATOM 1390 N N . THR A 1 183 ? -18.136 11.881 20.024 1.00 55.88 183 THR A N 1
ATOM 1391 C CA . THR A 1 183 ? -18.197 10.600 20.753 1.00 55.88 183 THR A CA 1
ATOM 1392 C C . THR A 1 183 ? -17.665 10.701 22.188 1.00 55.88 183 THR A C 1
ATOM 1394 O O . THR A 1 183 ? -18.079 9.920 23.046 1.00 55.88 183 THR A O 1
ATOM 1397 N N . GLU A 1 184 ? -16.805 11.683 22.487 1.00 52.88 184 GLU A N 1
ATOM 1398 C CA . GLU A 1 184 ? -16.324 11.985 23.845 1.00 52.88 184 GLU A CA 1
ATOM 1399 C C . GLU A 1 184 ? -17.341 12.750 24.710 1.00 52.88 184 GLU A C 1
ATOM 1401 O O . GLU A 1 184 ? -17.247 12.715 25.939 1.00 52.88 184 GLU A O 1
ATOM 1406 N N . GLN A 1 185 ? -18.355 13.392 24.118 1.00 47.16 185 GLN A N 1
ATOM 1407 C CA . GLN A 1 185 ? -19.361 14.160 24.855 1.00 47.16 185 GLN A CA 1
ATOM 1408 C C . GLN A 1 185 ? -20.479 13.269 25.434 1.00 47.16 185 GLN A C 1
ATOM 1410 O O . GLN A 1 185 ? -21.664 13.482 25.193 1.00 47.16 185 GLN A O 1
ATOM 1415 N N . GLN A 1 186 ? -20.127 12.281 26.261 1.00 47.53 186 GLN A N 1
ATOM 1416 C CA . GLN A 1 186 ? -21.083 11.674 27.195 1.00 47.53 186 GLN A CA 1
ATOM 1417 C C . GLN A 1 186 ? -20.905 12.299 28.583 1.00 47.53 186 GLN A C 1
ATOM 1419 O O . GLN A 1 186 ? -19.889 12.105 29.243 1.00 47.53 186 GLN A O 1
ATOM 1424 N N . ASN A 1 187 ? -21.930 13.035 29.029 1.00 43.62 187 ASN A N 1
ATOM 1425 C CA . ASN A 1 187 ? -22.071 13.660 30.356 1.00 43.62 187 ASN A CA 1
ATOM 1426 C C . ASN A 1 187 ? -21.220 14.918 30.643 1.00 43.62 187 ASN A C 1
ATOM 1428 O O . ASN A 1 187 ? -20.976 15.236 31.805 1.00 43.62 187 ASN A O 1
ATOM 1432 N N . GLY A 1 188 ? -20.794 15.666 29.618 1.00 47.31 188 GLY A N 1
ATOM 1433 C CA . GLY A 1 188 ? -20.266 17.033 29.794 1.00 47.31 188 GLY A CA 1
ATOM 1434 C C . GLY A 1 188 ? -18.923 17.152 30.529 1.00 47.31 188 GLY A C 1
ATOM 1435 O O . GLY A 1 188 ? -18.515 18.258 30.871 1.00 47.31 188 GLY A O 1
ATOM 1436 N N . THR A 1 189 ? -18.215 16.044 30.760 1.00 45.91 189 THR A N 1
ATOM 1437 C CA . THR A 1 189 ? -16.890 16.037 31.394 1.00 45.91 189 THR A CA 1
ATOM 1438 C C . THR A 1 189 ? -15.898 15.255 30.541 1.00 45.91 189 THR A C 1
ATOM 1440 O O . THR A 1 189 ? -16.092 14.077 30.251 1.00 45.91 189 THR A O 1
ATOM 1443 N N . TRP A 1 190 ? -14.817 15.924 30.131 1.00 51.88 190 TRP A N 1
ATOM 1444 C CA . TRP A 1 190 ? -13.728 15.319 29.366 1.00 51.88 190 TRP A CA 1
ATOM 1445 C C . TRP A 1 190 ? -13.037 14.244 30.212 1.00 51.88 190 TRP A C 1
ATOM 1447 O O . TRP A 1 190 ? -12.427 14.540 31.246 1.00 51.88 190 TRP A O 1
ATOM 1457 N N . GLN A 1 191 ? -13.114 12.981 29.788 1.00 58.69 191 GLN A N 1
ATOM 1458 C CA . GLN A 1 191 ? -12.423 11.889 30.469 1.00 58.69 191 GLN A CA 1
ATOM 1459 C C . GLN A 1 191 ? -10.925 11.958 30.145 1.00 58.69 191 GLN A C 1
ATOM 1461 O O . GLN A 1 191 ? -10.467 11.406 29.150 1.00 58.69 191 GLN A O 1
ATOM 1466 N N . LYS A 1 192 ? -10.133 12.593 31.022 1.00 55.97 192 LYS A N 1
ATOM 1467 C CA . LYS A 1 192 ? -8.665 12.746 30.878 1.00 55.97 192 LYS A CA 1
ATOM 1468 C C . LYS A 1 192 ? -7.931 11.443 30.510 1.00 55.97 192 LYS A C 1
ATOM 1470 O O . LYS A 1 192 ? -6.937 11.482 29.793 1.00 55.97 192 LYS A O 1
ATOM 1475 N N . GLY A 1 193 ? -8.427 10.292 30.974 1.00 56.38 193 GLY A N 1
ATOM 1476 C CA . GLY A 1 193 ? -7.864 8.976 30.658 1.00 56.38 193 GLY A CA 1
ATOM 1477 C C . GLY A 1 193 ? -8.066 8.520 29.208 1.00 56.38 193 GLY A C 1
ATOM 1478 O O . GLY A 1 193 ? -7.248 7.752 28.720 1.00 56.38 193 GLY A O 1
ATOM 1479 N N . ARG A 1 194 ? -9.105 8.992 28.505 1.00 58.88 194 ARG A N 1
ATOM 1480 C CA . ARG A 1 194 ? -9.335 8.697 27.079 1.00 58.88 194 ARG A CA 1
ATOM 1481 C C . ARG A 1 194 ? -8.587 9.661 26.162 1.00 58.88 194 ARG A C 1
ATOM 1483 O O . ARG A 1 194 ? -8.004 9.202 25.187 1.00 58.88 194 ARG A O 1
ATOM 1490 N N . LEU A 1 195 ? -8.447 10.931 26.551 1.00 60.81 195 LEU A N 1
ATOM 1491 C CA . LEU A 1 195 ? -7.616 11.916 25.843 1.00 60.81 195 LEU A CA 1
ATOM 1492 C C . LEU A 1 195 ? -6.160 11.440 25.657 1.00 60.81 195 LEU A C 1
ATOM 1494 O O . LEU A 1 195 ? -5.557 11.640 24.604 1.00 60.81 195 LEU A O 1
ATOM 1498 N N . LEU A 1 196 ? -5.615 10.745 26.662 1.00 65.19 196 LEU A N 1
ATOM 1499 C CA . LEU A 1 196 ? -4.262 10.182 26.619 1.00 65.19 196 LEU A CA 1
ATOM 1500 C C . LEU A 1 196 ? -4.112 9.056 25.576 1.00 65.19 196 LEU A C 1
ATOM 1502 O O . LEU A 1 196 ? -3.021 8.848 25.055 1.00 65.19 196 LEU A O 1
ATOM 1506 N N . TRP A 1 197 ? -5.207 8.368 25.232 1.00 65.38 197 TRP A N 1
ATOM 1507 C CA . TRP A 1 197 ? -5.253 7.362 24.166 1.00 65.38 197 TRP A CA 1
ATOM 1508 C C . TRP A 1 197 ? -5.500 7.959 22.778 1.00 65.38 197 TRP A C 1
ATOM 1510 O O . TRP A 1 197 ? -5.148 7.325 21.789 1.00 65.38 197 TRP A O 1
ATOM 1520 N N . LEU A 1 198 ? -6.043 9.176 22.688 1.00 66.94 198 LEU A N 1
ATOM 1521 C CA . LEU A 1 198 ? -6.280 9.862 21.413 1.00 66.94 198 LEU A CA 1
ATOM 1522 C C . LEU A 1 198 ? -5.003 10.440 20.805 1.00 66.94 198 LEU A C 1
ATOM 1524 O O . LEU A 1 198 ? -4.828 10.408 19.589 1.00 66.94 198 LEU A O 1
ATOM 1528 N N . LEU A 1 199 ? -4.087 10.928 21.641 1.00 69.50 199 LEU A N 1
ATOM 152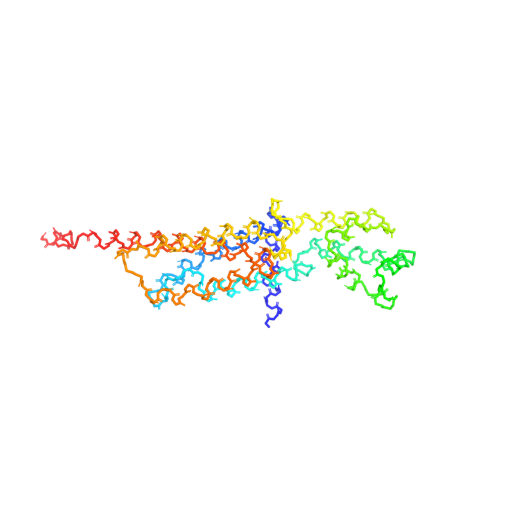9 C CA . LEU A 1 199 ? -2.843 11.557 21.190 1.00 69.50 199 LEU A CA 1
ATOM 1530 C C . LEU A 1 199 ? -1.989 10.613 20.309 1.00 69.50 199 LEU A C 1
ATOM 1532 O O . LEU A 1 199 ? -1.636 11.007 19.196 1.00 69.50 199 LEU A O 1
ATOM 1536 N N . PRO A 1 200 ? -1.734 9.347 20.708 1.00 74.44 200 PRO A N 1
ATOM 1537 C CA . PRO A 1 200 ? -1.039 8.378 19.859 1.00 74.44 200 PRO A CA 1
ATOM 1538 C C . PRO A 1 200 ? -1.786 8.052 18.560 1.00 74.44 200 PRO A C 1
ATOM 1540 O O . PRO A 1 200 ? -1.150 7.824 17.536 1.00 74.44 200 PRO A O 1
ATOM 1543 N N . GLN A 1 201 ? -3.123 8.043 18.575 1.00 73.38 201 GLN A N 1
ATOM 1544 C CA . GLN A 1 201 ? -3.934 7.729 17.393 1.00 73.38 201 GLN A CA 1
ATOM 1545 C C . GLN A 1 201 ? -3.846 8.837 16.346 1.00 73.38 201 GLN A C 1
ATOM 1547 O O . GLN A 1 201 ? -3.616 8.554 15.174 1.00 73.38 201 GLN A O 1
ATOM 1552 N N . VAL A 1 202 ? -3.964 10.098 16.769 1.00 73.00 202 VAL A N 1
ATOM 1553 C CA . VAL A 1 202 ? -3.839 11.258 15.874 1.00 73.00 202 VAL A CA 1
ATOM 1554 C C . VAL A 1 202 ? -2.428 11.342 15.294 1.00 73.00 202 VAL A C 1
ATOM 1556 O O . VAL A 1 202 ? -2.275 11.545 14.090 1.00 73.00 202 VAL A O 1
ATOM 1559 N N . LEU A 1 203 ? -1.397 11.114 16.117 1.00 78.19 203 LEU A N 1
ATOM 1560 C CA . LEU A 1 203 ? -0.013 11.045 15.641 1.00 78.19 203 LEU A CA 1
ATOM 1561 C C . LEU A 1 203 ? 0.181 9.917 14.620 1.00 78.19 203 LEU A C 1
ATOM 1563 O O . LEU A 1 203 ? 0.816 10.132 13.590 1.00 78.19 203 LEU A O 1
ATOM 1567 N N . PHE A 1 204 ? -0.401 8.740 14.863 1.00 81.38 204 PHE A N 1
ATOM 1568 C CA . PHE A 1 204 ? -0.299 7.604 13.949 1.00 81.38 204 PHE A CA 1
ATOM 1569 C C . PHE A 1 204 ? -1.054 7.830 12.632 1.00 81.38 204 PHE A C 1
ATOM 1571 O O . PHE A 1 204 ? -0.557 7.452 11.576 1.00 81.38 204 PHE A O 1
ATOM 1578 N N . ILE A 1 205 ? -2.210 8.500 12.662 1.00 77.50 205 ILE A N 1
ATOM 1579 C CA . ILE A 1 205 ? -2.930 8.921 11.449 1.00 77.50 205 ILE A CA 1
ATOM 1580 C C . ILE A 1 205 ? -2.090 9.923 10.649 1.00 77.50 205 ILE A C 1
ATOM 1582 O O . ILE A 1 205 ? -1.986 9.797 9.429 1.00 77.50 205 ILE A O 1
ATOM 1586 N N . GL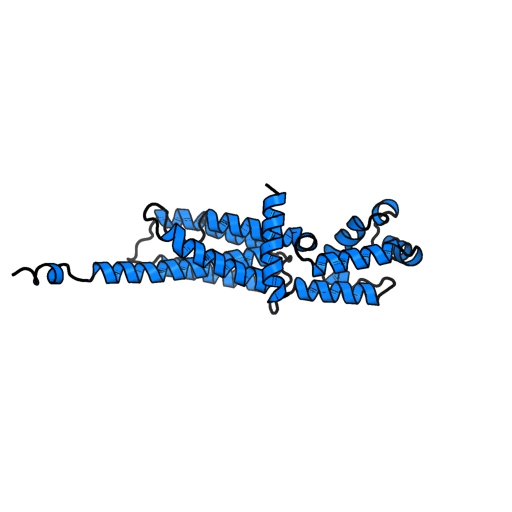Y A 1 206 ? -1.461 10.891 11.322 1.00 72.25 206 GLY A N 1
ATOM 1587 C CA . GLY A 1 206 ? -0.547 11.842 10.686 1.00 72.25 206 GLY A CA 1
ATOM 1588 C C . GLY A 1 206 ? 0.661 11.151 10.047 1.00 72.25 206 GLY A C 1
ATOM 1589 O O . GLY A 1 206 ? 1.007 11.445 8.905 1.00 72.25 206 GLY A O 1
ATOM 1590 N N . TYR A 1 207 ? 1.252 10.180 10.748 1.00 81.00 207 TYR A N 1
ATOM 1591 C CA . TYR A 1 207 ? 2.326 9.342 10.216 1.00 81.00 207 TYR A CA 1
ATOM 1592 C C . TYR A 1 207 ? 1.870 8.523 9.000 1.00 81.00 207 TYR A C 1
ATOM 1594 O O . TYR A 1 207 ? 2.544 8.521 7.973 1.00 81.00 207 TYR A O 1
ATOM 1602 N N . ALA A 1 208 ? 0.696 7.892 9.069 1.00 80.00 208 ALA A N 1
ATOM 1603 C CA . ALA A 1 208 ? 0.130 7.137 7.956 1.00 80.00 208 ALA A CA 1
ATOM 1604 C C . ALA A 1 208 ? -0.103 8.024 6.724 1.00 80.00 208 ALA A C 1
ATOM 1606 O O . ALA A 1 208 ? 0.229 7.625 5.612 1.00 80.00 208 ALA A O 1
ATOM 1607 N N . ALA A 1 209 ? -0.607 9.247 6.922 1.00 74.06 209 ALA A N 1
ATOM 1608 C CA . ALA A 1 209 ? -0.791 10.217 5.846 1.00 74.06 209 ALA A CA 1
ATOM 1609 C C . ALA A 1 209 ? 0.540 10.655 5.210 1.00 74.06 209 ALA A C 1
ATOM 1611 O O . ALA A 1 209 ? 0.608 10.872 3.998 1.00 74.06 209 ALA A O 1
ATOM 1612 N N . TYR A 1 210 ? 1.601 10.774 6.012 1.00 76.69 210 TYR A N 1
ATOM 1613 C CA . TYR A 1 210 ? 2.938 11.064 5.504 1.00 76.69 210 TYR A CA 1
ATOM 1614 C C . TYR A 1 210 ? 3.489 9.909 4.661 1.00 76.69 210 TYR A C 1
ATOM 1616 O O . TYR A 1 210 ? 4.037 10.156 3.588 1.00 76.69 210 TYR A O 1
ATOM 1624 N N . GLN A 1 211 ? 3.313 8.667 5.116 1.00 80.50 211 GLN A N 1
ATOM 1625 C CA . GLN A 1 211 ? 3.971 7.510 4.521 1.00 80.50 211 GLN A CA 1
ATOM 1626 C C . GLN A 1 211 ? 3.330 7.056 3.200 1.00 80.50 211 GLN A C 1
ATOM 1628 O O . GLN A 1 211 ? 4.022 6.954 2.189 1.00 80.50 211 GLN A O 1
ATOM 1633 N N . SER A 1 212 ? 2.023 6.772 3.178 1.00 77.12 212 SER A N 1
ATOM 1634 C CA . SER A 1 212 ? 1.328 6.370 1.948 1.00 77.12 212 SER A CA 1
ATOM 1635 C C . SER A 1 212 ? -0.189 6.525 2.056 1.00 77.12 212 SER A C 1
ATOM 1637 O O . SER A 1 212 ? -0.787 6.382 3.126 1.00 77.12 212 SER A O 1
ATOM 1639 N N . MET A 1 213 ? -0.854 6.756 0.922 1.00 76.44 213 MET A N 1
ATOM 1640 C CA . MET A 1 213 ? -2.317 6.777 0.881 1.00 76.44 213 MET A CA 1
ATOM 1641 C C . MET A 1 213 ? -2.947 5.428 1.241 1.00 76.44 213 MET A C 1
ATOM 1643 O O . MET A 1 213 ? -4.016 5.408 1.850 1.00 76.44 213 MET A O 1
ATOM 1647 N N . GLY A 1 214 ? -2.309 4.304 0.899 1.00 76.00 214 GLY A N 1
ATOM 1648 C CA . GLY A 1 214 ? -2.827 2.980 1.254 1.00 76.00 214 GLY A CA 1
ATOM 1649 C C . GLY A 1 214 ? -2.824 2.716 2.757 1.00 76.00 214 GLY A C 1
ATOM 1650 O O . GLY A 1 214 ? -3.814 2.220 3.300 1.00 76.00 214 GLY A O 1
ATOM 1651 N N . MET A 1 215 ? -1.751 3.110 3.450 1.00 82.19 215 MET A N 1
ATOM 1652 C CA . MET A 1 215 ? -1.689 3.029 4.909 1.00 82.19 215 MET A CA 1
ATOM 1653 C C . MET A 1 215 ? -2.726 3.955 5.546 1.00 82.19 215 MET A C 1
ATOM 1655 O O . MET A 1 215 ? -3.438 3.538 6.458 1.00 82.19 215 MET A O 1
ATOM 1659 N N . PHE A 1 216 ? -2.870 5.182 5.038 1.00 81.12 216 PHE A N 1
ATOM 1660 C CA . PHE A 1 216 ? -3.892 6.113 5.514 1.00 81.12 216 PHE A CA 1
ATOM 1661 C C . PHE A 1 216 ? -5.315 5.558 5.355 1.00 81.12 216 PHE A C 1
ATOM 1663 O O . PHE A 1 216 ? -6.090 5.597 6.310 1.00 81.12 216 PHE A O 1
ATOM 1670 N N . LEU A 1 217 ? -5.647 4.989 4.189 1.00 80.56 217 LEU A N 1
ATOM 1671 C CA . LEU A 1 217 ? -6.940 4.348 3.939 1.00 80.56 217 LEU A CA 1
ATOM 1672 C C . LEU A 1 217 ? -7.201 3.221 4.946 1.00 80.56 217 LEU A C 1
ATOM 1674 O O . LEU A 1 217 ? -8.277 3.164 5.540 1.00 80.56 217 LEU A O 1
ATOM 1678 N N . CYS A 1 218 ? -6.206 2.358 5.174 1.00 84.56 218 CYS A N 1
ATOM 1679 C CA . CYS A 1 218 ? -6.294 1.280 6.154 1.00 84.56 218 CYS A CA 1
ATOM 1680 C C . CYS A 1 218 ? -6.567 1.825 7.563 1.00 84.56 218 CYS A C 1
ATOM 1682 O O . CYS A 1 218 ? -7.483 1.364 8.238 1.00 84.56 218 CYS A O 1
ATOM 1684 N N . VAL A 1 219 ? -5.802 2.822 8.009 1.00 83.94 219 VAL A N 1
ATOM 1685 C CA . VAL A 1 219 ? -5.947 3.421 9.344 1.00 83.94 219 VAL A CA 1
ATOM 1686 C C . VAL A 1 219 ? -7.315 4.082 9.515 1.00 83.94 219 VAL A C 1
ATOM 1688 O O . VAL A 1 219 ? -7.977 3.853 10.526 1.00 83.94 219 VAL A O 1
ATOM 1691 N N . ALA A 1 220 ? -7.769 4.852 8.524 1.00 79.75 220 ALA A N 1
ATOM 1692 C CA . ALA A 1 220 ? -9.071 5.508 8.558 1.00 79.75 220 ALA A CA 1
ATOM 1693 C C . ALA A 1 220 ? -10.222 4.489 8.618 1.00 79.75 220 ALA A C 1
ATOM 1695 O O . ALA A 1 220 ? -11.133 4.634 9.434 1.00 79.75 220 ALA A O 1
ATOM 1696 N N . LEU A 1 221 ? -10.162 3.428 7.805 1.00 81.94 221 LEU A N 1
ATOM 1697 C CA . LEU A 1 221 ? -11.168 2.364 7.802 1.00 81.94 221 LEU A CA 1
ATOM 1698 C C . LEU A 1 221 ? -11.185 1.573 9.111 1.00 81.94 221 LEU A C 1
ATOM 1700 O O . LEU A 1 221 ? -12.264 1.352 9.656 1.00 81.94 221 LEU A O 1
ATOM 1704 N N . LEU A 1 222 ? -10.020 1.178 9.641 1.00 84.12 222 LEU A N 1
ATOM 1705 C CA . LEU A 1 222 ? -9.928 0.508 10.946 1.00 84.12 222 LEU A CA 1
ATOM 1706 C C . LEU A 1 222 ? -10.573 1.355 12.029 1.00 84.12 222 LEU A C 1
ATOM 1708 O O . LEU A 1 222 ? -11.357 0.857 12.830 1.00 84.12 222 LEU A O 1
ATOM 1712 N N . TRP A 1 223 ? -10.266 2.647 12.027 1.00 80.31 223 TRP A N 1
ATOM 1713 C CA . TRP A 1 223 ? -10.779 3.560 13.023 1.00 80.31 223 TRP A CA 1
ATOM 1714 C C . TRP A 1 223 ? -12.310 3.677 12.959 1.00 80.31 223 TRP A C 1
ATOM 1716 O O . TRP A 1 223 ? -12.982 3.507 13.978 1.00 80.31 223 TRP A O 1
ATOM 1726 N N . VAL A 1 224 ? -12.887 3.878 11.768 1.00 79.44 224 VAL A N 1
ATOM 1727 C CA . VAL A 1 224 ? -14.350 3.938 11.578 1.00 79.44 224 VAL A CA 1
ATOM 1728 C C . VAL A 1 224 ? -15.024 2.607 11.934 1.00 79.44 224 VAL A C 1
ATOM 1730 O O . VAL A 1 224 ? -16.032 2.591 12.635 1.00 79.44 224 VAL A O 1
ATOM 1733 N N . LEU A 1 225 ? -14.479 1.475 11.491 1.00 80.19 225 LEU A N 1
ATOM 1734 C CA . LEU A 1 225 ? -15.086 0.168 11.750 1.00 80.19 225 LEU A CA 1
ATOM 1735 C C . LEU A 1 225 ? -15.022 -0.210 13.231 1.00 80.19 225 LEU A C 1
ATOM 1737 O O . LEU A 1 225 ? -16.020 -0.646 13.802 1.00 80.19 225 LEU A O 1
ATOM 1741 N N . GLU A 1 226 ? -13.878 -0.015 13.882 1.00 80.94 226 GLU A N 1
ATOM 1742 C CA . GLU A 1 226 ? -13.724 -0.337 15.300 1.00 80.94 226 GLU A CA 1
ATOM 1743 C C . GLU A 1 226 ? -14.574 0.580 16.185 1.00 80.94 226 GLU A C 1
ATOM 1745 O O . GLU A 1 226 ? -15.200 0.094 17.129 1.00 80.94 226 GLU A O 1
ATOM 1750 N N . THR A 1 227 ? -14.673 1.878 15.869 1.00 75.56 227 THR A N 1
ATOM 1751 C CA . THR A 1 227 ? -15.581 2.792 16.586 1.00 75.56 227 THR A CA 1
ATOM 1752 C C . THR A 1 227 ? -17.044 2.363 16.448 1.00 75.56 227 THR A C 1
ATOM 1754 O O . THR A 1 227 ? -17.747 2.295 17.460 1.00 75.56 227 THR A O 1
ATOM 1757 N N . LEU A 1 228 ? -17.490 1.981 15.244 1.00 75.56 228 LEU A N 1
ATOM 1758 C CA . LEU A 1 228 ? -18.837 1.447 15.013 1.00 75.56 228 LEU A CA 1
ATOM 1759 C C . LEU A 1 228 ? -19.093 0.151 15.797 1.00 75.56 228 LEU A C 1
ATOM 1761 O O . LEU A 1 228 ? -20.111 0.036 16.481 1.00 75.56 228 LEU A O 1
ATOM 1765 N N . PHE A 1 229 ? -18.168 -0.813 15.760 1.00 79.00 229 PHE A N 1
ATOM 1766 C CA . PHE A 1 229 ? -18.315 -2.071 16.500 1.00 79.00 229 PHE A CA 1
ATOM 1767 C C . PHE A 1 229 ? -18.347 -1.862 18.017 1.00 79.00 229 PHE A C 1
ATOM 1769 O O . PHE A 1 229 ? -19.111 -2.524 18.725 1.00 79.00 229 PHE A O 1
ATOM 1776 N N . LEU A 1 230 ? -17.545 -0.930 18.534 1.00 75.56 230 LEU A N 1
ATOM 1777 C CA . LEU A 1 230 ? -17.554 -0.582 19.951 1.00 75.56 230 LEU A CA 1
ATOM 1778 C C . LEU A 1 230 ? -18.863 0.105 20.363 1.00 75.56 230 LEU A C 1
ATOM 1780 O O . LEU A 1 230 ? -19.389 -0.221 21.430 1.00 75.56 230 LEU A O 1
ATOM 1784 N N . ALA A 1 231 ? -19.410 0.991 19.525 1.00 71.31 231 ALA A N 1
ATOM 1785 C CA . ALA A 1 231 ? -20.691 1.653 19.766 1.00 71.31 231 ALA A CA 1
ATOM 1786 C C . ALA A 1 231 ? -21.857 0.647 19.803 1.00 71.31 231 ALA A C 1
ATOM 1788 O O . ALA A 1 231 ? -22.572 0.580 20.804 1.00 71.31 231 ALA A O 1
ATOM 1789 N N . LEU A 1 232 ? -21.974 -0.216 18.783 1.00 73.75 232 LEU A N 1
ATOM 1790 C CA . LEU A 1 232 ? -23.004 -1.267 18.713 1.00 73.75 232 LEU A CA 1
ATOM 1791 C C . LEU A 1 232 ? -22.998 -2.168 19.956 1.00 73.75 232 LEU A C 1
ATOM 1793 O O . LEU A 1 232 ? -24.037 -2.568 20.480 1.00 73.75 232 LEU A O 1
ATOM 1797 N N . ARG A 1 233 ? -21.806 -2.459 20.478 1.00 70.81 233 ARG A N 1
ATOM 1798 C CA . ARG A 1 233 ? -21.641 -3.330 21.639 1.00 70.81 233 ARG A CA 1
ATOM 1799 C C . ARG A 1 233 ? -21.999 -2.660 22.966 1.00 70.81 233 ARG A C 1
ATOM 1801 O O . ARG A 1 233 ? -22.464 -3.339 23.890 1.00 70.81 233 ARG A O 1
ATOM 1808 N N . GLN A 1 234 ? -21.762 -1.356 23.107 1.00 67.12 234 GLN A N 1
ATOM 1809 C CA . GLN A 1 234 ? -22.194 -0.616 24.297 1.00 67.12 234 GLN A CA 1
ATOM 1810 C C . GLN A 1 234 ? -23.721 -0.626 24.418 1.00 67.12 234 GLN A C 1
ATOM 1812 O O . GLN A 1 234 ? -24.232 -0.857 25.517 1.00 67.12 234 GLN A O 1
ATOM 1817 N N . ASP A 1 235 ? -24.431 -0.506 23.294 1.00 59.88 235 ASP A N 1
ATOM 1818 C CA . ASP A 1 235 ? -25.891 -0.606 23.248 1.00 59.88 235 ASP A CA 1
ATOM 1819 C C . ASP A 1 235 ? -26.404 -1.994 23.647 1.00 59.88 235 ASP A C 1
ATOM 1821 O O . ASP A 1 235 ? -27.334 -2.091 24.452 1.00 59.88 235 ASP A O 1
ATOM 1825 N N . GLU A 1 236 ? -25.776 -3.082 23.185 1.00 60.88 236 GLU A N 1
ATOM 1826 C CA . GLU A 1 236 ? -26.152 -4.436 23.624 1.00 60.88 236 GLU A CA 1
ATOM 1827 C C . GLU A 1 236 ? -25.931 -4.653 25.124 1.00 60.88 236 GLU A C 1
ATOM 1829 O O . GLU A 1 236 ? -26.761 -5.254 25.809 1.00 60.88 236 GLU A O 1
ATOM 1834 N N . THR A 1 237 ? -24.821 -4.141 25.660 1.00 58.75 237 THR A N 1
ATOM 1835 C CA . THR A 1 237 ? -24.500 -4.295 27.086 1.00 58.75 237 THR A CA 1
ATOM 1836 C C . THR A 1 237 ? -25.481 -3.500 27.952 1.00 58.75 237 THR A C 1
ATOM 1838 O O . THR A 1 237 ? -25.927 -3.986 28.992 1.00 58.75 237 THR A O 1
ATOM 1841 N N . LYS A 1 238 ? -25.866 -2.297 27.505 1.00 58.41 238 LYS A N 1
ATOM 1842 C CA . LYS A 1 238 ? -26.857 -1.449 28.177 1.00 58.41 238 LYS A CA 1
ATOM 1843 C C . LYS A 1 238 ? -28.250 -2.081 28.136 1.00 58.41 238 LYS A C 1
ATOM 1845 O O . LYS A 1 238 ? -28.890 -2.154 29.179 1.00 58.41 238 LYS A O 1
ATOM 1850 N N . LYS A 1 239 ? -28.675 -2.627 26.989 1.00 57.09 239 LYS A N 1
ATOM 1851 C CA . LYS A 1 239 ? -29.937 -3.381 26.859 1.00 57.09 239 LYS A CA 1
ATOM 1852 C C . LYS A 1 239 ? -29.960 -4.627 27.747 1.00 57.09 239 LYS A C 1
ATOM 1854 O O . LYS A 1 239 ? -30.942 -4.852 28.443 1.00 57.09 239 LYS A O 1
ATOM 1859 N N . ARG A 1 240 ? -28.869 -5.403 27.794 1.00 54.62 240 ARG A N 1
ATOM 1860 C CA . ARG A 1 240 ? -28.764 -6.606 28.641 1.00 54.62 240 ARG A CA 1
ATOM 1861 C C . ARG A 1 240 ? -28.834 -6.286 30.137 1.00 54.62 240 ARG A C 1
ATOM 1863 O O . ARG A 1 240 ? -29.444 -7.044 30.882 1.00 54.62 240 ARG A O 1
ATOM 1870 N N . ASN A 1 241 ? -28.242 -5.172 30.565 1.00 56.38 241 ASN A N 1
ATOM 1871 C CA . ASN A 1 241 ? -28.275 -4.729 31.962 1.00 56.38 241 ASN A CA 1
ATOM 1872 C C . ASN A 1 241 ? -29.580 -4.004 32.345 1.00 56.38 241 ASN A C 1
ATOM 1874 O O . ASN A 1 241 ? -29.842 -3.832 33.531 1.00 56.38 241 ASN A O 1
ATOM 1878 N N . GLN A 1 242 ? -30.390 -3.583 31.367 1.00 52.53 242 GLN A N 1
ATOM 1879 C CA . GLN A 1 242 ? -31.722 -3.006 31.581 1.00 52.53 242 GLN A CA 1
ATOM 1880 C C . GLN A 1 242 ? -32.842 -4.054 31.653 1.00 52.53 242 GLN A C 1
ATOM 1882 O O . GLN A 1 242 ? -33.959 -3.694 32.014 1.00 52.53 242 GLN A O 1
ATOM 1887 N N . VAL A 1 243 ? -32.574 -5.336 31.362 1.00 49.91 243 VAL A N 1
ATOM 1888 C CA . VAL A 1 243 ? -33.535 -6.411 31.653 1.00 49.91 243 VAL A CA 1
ATOM 1889 C C . VAL A 1 243 ? -33.629 -6.545 33.179 1.00 49.91 243 VAL A C 1
ATOM 1891 O O . VAL A 1 243 ? -32.637 -6.929 33.807 1.00 49.91 243 VAL A O 1
ATOM 1894 N N . PRO A 1 244 ? -34.769 -6.203 33.809 1.00 43.94 244 PRO A N 1
ATOM 1895 C CA . PRO A 1 244 ? -34.867 -6.183 35.256 1.00 43.94 244 PRO A CA 1
ATOM 1896 C C . PRO A 1 244 ? -34.678 -7.595 35.803 1.00 43.94 244 PRO A C 1
ATOM 1898 O O . PRO A 1 244 ? -35.283 -8.559 35.335 1.00 43.94 244 PRO A O 1
ATOM 1901 N N . PHE A 1 245 ? -33.891 -7.703 36.869 1.00 47.03 245 PHE A N 1
ATOM 1902 C CA . PHE A 1 245 ? -33.706 -8.924 37.656 1.00 47.03 245 PHE A CA 1
ATOM 1903 C C . PHE A 1 245 ? -35.024 -9.470 38.262 1.00 47.03 245 PHE A C 1
ATOM 1905 O O . PHE A 1 245 ? -35.005 -10.520 38.902 1.00 47.03 245 PHE A O 1
ATOM 1912 N N . SER A 1 246 ? -36.165 -8.787 38.072 1.00 45.84 246 SER A N 1
ATOM 1913 C CA . SER A 1 246 ? -37.468 -9.183 38.614 1.00 45.84 246 SER A CA 1
ATOM 1914 C C . SER A 1 246 ? -38.103 -10.379 37.900 1.00 45.84 246 SER A C 1
ATOM 1916 O O . SER A 1 246 ? -38.822 -11.125 38.548 1.00 45.84 246 SER A O 1
ATOM 1918 N N . GLN A 1 247 ? -37.785 -10.661 36.630 1.00 47.59 247 GLN A N 1
ATOM 1919 C CA . GLN A 1 247 ? -38.378 -11.818 35.930 1.00 47.59 247 GLN A CA 1
ATOM 1920 C C . GLN A 1 247 ? -37.717 -13.168 36.251 1.00 47.59 247 GLN A C 1
ATOM 1922 O O . GLN A 1 247 ? -38.190 -14.210 35.808 1.00 47.59 247 GLN A O 1
ATOM 1927 N N . LYS A 1 248 ? -36.624 -13.193 37.027 1.00 42.59 248 LYS A N 1
ATOM 1928 C CA . LYS A 1 248 ? -35.903 -14.444 37.328 1.00 42.59 248 LYS A CA 1
ATOM 1929 C C . LYS A 1 248 ? -36.331 -15.127 38.631 1.00 42.59 248 LYS A C 1
ATOM 1931 O O . LYS A 1 248 ? -35.793 -16.188 38.940 1.00 42.59 248 LYS A O 1
ATOM 1936 N N . ARG A 1 249 ? -37.258 -14.538 39.398 1.00 45.28 249 ARG A N 1
ATOM 1937 C CA . ARG A 1 249 ? -37.760 -15.109 40.663 1.00 45.28 249 ARG A CA 1
ATOM 1938 C C . ARG A 1 249 ? -39.209 -15.600 40.625 1.00 45.28 249 ARG A C 1
ATOM 1940 O O . ARG A 1 249 ? -39.609 -16.237 41.583 1.00 45.28 249 ARG A O 1
ATOM 1947 N N . GLU A 1 250 ? -39.952 -15.383 39.543 1.00 43.66 250 GLU A N 1
ATOM 1948 C CA . GLU A 1 250 ? -41.400 -15.668 39.508 1.00 43.66 250 GLU A CA 1
ATOM 1949 C C . GLU A 1 250 ? -41.781 -17.045 38.929 1.00 43.66 250 GLU A C 1
ATOM 1951 O O . GLU A 1 250 ? -42.955 -17.343 38.794 1.00 43.66 250 GLU A O 1
ATOM 1956 N N . ASN A 1 251 ? -40.807 -17.908 38.611 1.00 44.47 251 ASN A N 1
ATOM 1957 C CA . ASN A 1 251 ? -41.051 -19.286 38.143 1.00 44.47 251 ASN A CA 1
ATOM 1958 C C . ASN A 1 251 ? -40.326 -20.318 39.021 1.00 44.47 251 ASN A C 1
ATOM 1960 O O . ASN A 1 251 ? -39.598 -21.189 38.538 1.00 44.47 251 ASN A O 1
ATOM 1964 N N . LYS A 1 252 ? -40.474 -20.166 40.336 1.00 46.75 252 LYS A N 1
ATOM 1965 C CA . LYS A 1 252 ? -40.185 -21.210 41.321 1.00 46.75 252 LYS A CA 1
ATOM 1966 C C . LYS A 1 252 ? -41.211 -21.118 42.446 1.00 46.75 252 LYS A C 1
ATOM 1968 O O . LYS A 1 252 ? -40.843 -20.752 43.552 1.00 46.75 252 LYS A O 1
ATOM 1973 N N . ASP A 1 253 ? -42.452 -21.437 42.114 1.00 43.69 253 ASP A N 1
ATOM 1974 C CA . ASP A 1 253 ? -43.425 -22.025 43.033 1.00 43.69 253 ASP A CA 1
ATOM 1975 C C . ASP A 1 253 ? -44.082 -23.206 42.306 1.00 43.69 253 ASP A C 1
ATOM 1977 O O . ASP A 1 253 ? -44.384 -23.053 41.097 1.00 43.69 253 ASP A O 1
#

Radius of gyration: 24.18 Å; chains: 1; bounding box: 70×42×72 Å

Foldseek 3Di:
DVVVLLVVLLVQVVVCVVVALALLVSLLVVLLVVLVVCLVPVVVDPPDDLAFPDPVLLVVLVSLLVCVVVVCSRPVVLVVLLLVLLVVCLVDPQSLVQCCVLQVDDSVQSNDSVSSSVSLLPDDPVRLVVDDTPPPVSSVVSVVSSCRNQPPDVDDGQQDACVVVCVPLVVLLVVVVVVVVVVQPDPNDRPPVVVVVVVVLSVSLVVLNRGGPSSNSSSSSSRVSSVVSSVVVVVVVVVVVPPDPVVVPPPDD

Sequence (253 aa):
MVAALDQAGESCLGLLSHITDRMGLQIAVLTAVFALLVSLTLYRIPRYPKAALGPVSMAFALWVQYVIERMPMVHERMHLALATTAGIIQASEDYLASFVSRSGIGAAAAGDSGNIASFLYYLTSAERDAWKCSPQDLYTHLFRTMDQIRGMGIFPDVHKSLWGTWGLVLPVLLVLVAVLAATEQQNGTWQKGRLLWLLPQVLFIGYAAYQSMGMFLCVALLWVLETLFLALRQDETKKRNQVPFSQKRENKD

Secondary structure (DSSP, 8-state):
-HHHHHHHHHHHHHHHHTT-S-HHHHHHHHHHHHHHHHHHTGGGSTTS---SS-HHHHHHHHHHHHHHHTHHHH-HHHHHHHHHHHHHHHH-HHHHHHHHHHH---HHHHTSHHHHHHHHHH--HHHHHT---SSHHHHHHHHHHHHHHH-BTTB--TT--GGG-HHHHHHHHHHHHHHHHHHH-SSS---HHHHHHHHHHHHHHHHHHHH-HHHHHHHHHHHHHHHHHHHHHHHHHHHHHHS-GGGGSSS--

pLDDT: mean 71.88, std 11.37, range [42.59, 87.31]